Protein AF-A0A9P5BU58-F1 (afdb_monomer_lite)

Sequence (258 aa):
ESLEYYLQLPADRGYKVVHRPNDVKMTYLKKLEHVARSMGCNVVLSYKEVLGAQEMEEARQQSLRQLQDAFLKDLPEQPTEFMQLYQELGGDYHTIVTDLEQVRKMRFLRIKIDVATRSFREATRESVRDHLRDLFCRSIPARRLWMYLKGLRQMSLGDPNTTDMKDAESFDGPEDVIVKAQHIVRPECLGLLLHFTVMQDIQHRLTPGLNPSSGFTLDETGLERVKKITRLTFAPVGSIRDCGIRPIQDHAIQITNM

Foldseek 3Di:
DVLQVVQPDAQPDDLLEAEPDDGVSVVVQVVSCVVCVVVVHPHDGHGHYDYHPVRVVVVVVVVLVVVLVVQVVPDDPDDALLQVLLVLLVDHSNCVSVLVVVLVVLVVVLVVLCVVCVPPDVVVSVVVVVVSLVCCLAVPRLSSLLVNLLVVLCVLQPDPVPPDCPCVSVDDAQLSVLSVVVVQFAPRLSSLLSNLRSVLVSLCNVDPPLDVPDDADPDPVSVVSCVSNCCSVVPPSDDLLPNRRVVSNVVVVVVVVD

pLDDT: mean 82.83, std 11.89, range [46.69, 97.19]

Organism: NCBI:txid1769908

Radius of gyration: 26.75 Å; chains: 1; bounding box: 61×41×74 Å

Structure (mmCIF, N/CA/C/O backbone):
data_AF-A0A9P5BU58-F1
#
_entry.id   AF-A0A9P5BU58-F1
#
loop_
_atom_site.group_PDB
_atom_site.id
_atom_site.type_symbol
_atom_site.label_atom_id
_atom_site.label_alt_id
_atom_site.label_comp_id
_atom_site.label_asym_id
_atom_site.label_entity_id
_atom_site.label_seq_id
_atom_site.pdbx_PDB_ins_code
_atom_site.Cartn_x
_atom_site.Cartn_y
_atom_site.Cartn_z
_atom_site.occupancy
_atom_site.B_iso_or_equiv
_atom_site.auth_seq_id
_atom_site.auth_comp_id
_atom_site.auth_asym_id
_atom_site.auth_atom_id
_atom_site.pdbx_PDB_model_num
ATOM 1 N N . GLU A 1 1 ? -18.255 21.142 44.556 1.00 62.16 1 GLU A N 1
ATOM 2 C CA . GLU A 1 1 ? -18.669 21.798 43.294 1.00 62.16 1 GLU A CA 1
ATOM 3 C C . GLU A 1 1 ? -17.967 21.243 42.048 1.00 62.16 1 GLU A C 1
ATOM 5 O O . GLU A 1 1 ? -18.657 20.802 41.140 1.00 62.16 1 GLU A O 1
ATOM 10 N N . SER A 1 2 ? -16.630 21.161 41.985 1.00 80.75 2 SER A N 1
ATOM 11 C CA . SER A 1 2 ? -15.913 20.698 40.773 1.00 80.75 2 SER A CA 1
ATOM 12 C C . SER A 1 2 ? -16.201 19.246 40.342 1.00 80.75 2 SER A C 1
ATOM 14 O O . SER A 1 2 ? -16.305 18.975 39.147 1.00 80.75 2 SER A O 1
ATOM 16 N N . LEU A 1 3 ? -16.359 18.312 41.290 1.00 83.12 3 LEU A N 1
ATOM 17 C CA . LEU A 1 3 ? -16.635 16.896 40.992 1.00 83.12 3 LEU A CA 1
ATOM 18 C C . LEU A 1 3 ? -18.058 16.667 40.457 1.00 83.12 3 LEU A C 1
ATOM 20 O O . LEU A 1 3 ? -18.247 15.925 39.496 1.00 83.12 3 LEU A O 1
ATOM 24 N N . GLU A 1 4 ? -19.048 17.315 41.067 1.00 84.06 4 GLU A N 1
ATOM 25 C CA . GLU A 1 4 ? -20.448 17.260 40.637 1.00 84.06 4 GLU A CA 1
ATOM 26 C C . GLU A 1 4 ? -20.606 17.829 39.226 1.00 84.06 4 GLU A C 1
ATOM 28 O O . GLU A 1 4 ? -21.161 17.162 38.351 1.00 84.06 4 GLU A O 1
ATOM 33 N N . TYR A 1 5 ? -20.001 18.995 38.975 1.00 86.19 5 TYR A N 1
ATOM 34 C CA . TYR A 1 5 ? -19.950 19.595 37.646 1.00 86.19 5 TYR A CA 1
ATOM 35 C C . TYR A 1 5 ? -19.312 18.647 36.623 1.00 86.19 5 TYR A C 1
ATOM 37 O O . TYR A 1 5 ? -19.890 18.382 35.567 1.00 86.19 5 TYR A O 1
ATOM 45 N N . TYR A 1 6 ? -18.157 18.056 36.956 1.00 86.25 6 TYR A N 1
ATOM 46 C CA . TYR A 1 6 ? -17.495 17.094 36.079 1.00 86.25 6 TYR A CA 1
ATOM 47 C C . TYR A 1 6 ? -18.393 15.900 35.748 1.00 86.25 6 TYR A C 1
ATOM 49 O O . TYR A 1 6 ? -18.454 15.515 34.586 1.00 86.25 6 TYR A O 1
ATOM 57 N N . LEU A 1 7 ? -19.117 15.324 36.713 1.00 85.81 7 LEU A N 1
ATOM 58 C CA . LEU A 1 7 ? -19.976 14.150 36.505 1.00 85.81 7 LEU A CA 1
ATOM 59 C C . LEU A 1 7 ? -21.229 14.447 35.663 1.00 85.81 7 LEU A C 1
ATOM 61 O O . LEU A 1 7 ? -21.673 13.559 34.931 1.00 85.81 7 LEU A O 1
ATOM 65 N N . GLN A 1 8 ? -21.701 15.696 35.649 1.00 85.44 8 GLN A N 1
ATOM 66 C CA . GLN A 1 8 ? -22.835 16.152 34.832 1.00 85.44 8 GLN A CA 1
ATOM 67 C C . GLN A 1 8 ? -22.463 16.564 33.401 1.00 85.44 8 GLN A C 1
ATOM 69 O O . GLN A 1 8 ? -23.343 16.634 32.546 1.00 85.44 8 GLN A O 1
ATOM 74 N N . LEU A 1 9 ? -21.177 16.810 33.108 1.00 85.56 9 LEU A N 1
ATOM 75 C CA . LEU A 1 9 ? -20.746 17.164 31.750 1.00 85.56 9 LEU A CA 1
ATOM 76 C C . LEU A 1 9 ? -21.212 16.139 30.693 1.00 85.56 9 LEU A C 1
ATOM 78 O O . LEU A 1 9 ? -21.287 14.942 30.995 1.00 85.56 9 LEU A O 1
ATOM 82 N N . PRO A 1 10 ? -21.442 16.570 29.443 1.00 84.38 10 PRO A N 1
ATOM 83 C CA . PRO A 1 10 ? -21.739 15.671 28.337 1.00 84.38 10 PRO A CA 1
ATOM 84 C C . PRO A 1 10 ? -20.738 14.514 28.229 1.00 84.38 10 PRO A C 1
ATOM 86 O O . PRO A 1 10 ? -19.532 14.665 28.435 1.00 84.38 10 PRO A O 1
ATOM 89 N N . ALA A 1 11 ? -21.259 13.332 27.922 1.00 85.19 11 ALA A N 1
ATOM 90 C CA . ALA A 1 11 ? -20.491 12.095 27.863 1.00 85.19 11 ALA A CA 1
ATOM 91 C C . ALA A 1 11 ? -19.774 11.863 26.520 1.00 85.19 11 ALA A C 1
ATOM 93 O O . ALA A 1 11 ? -19.238 10.785 26.268 1.00 85.19 11 ALA A O 1
ATOM 94 N N . ASP A 1 12 ? -19.796 12.844 25.622 1.00 79.06 12 ASP A N 1
ATOM 95 C CA . ASP A 1 12 ? -19.363 12.692 24.237 1.00 79.06 12 ASP A CA 1
ATOM 96 C C . ASP A 1 12 ? -17.838 12.738 24.061 1.00 79.06 12 ASP A C 1
ATOM 98 O O . ASP A 1 12 ? -17.348 12.420 22.975 1.00 79.06 12 ASP A O 1
ATOM 102 N N . ARG A 1 13 ? -17.070 13.111 25.098 1.00 72.75 13 ARG A N 1
ATOM 103 C CA . ARG A 1 13 ? -15.612 13.294 25.007 1.00 72.75 13 ARG A CA 1
ATOM 104 C C . ARG A 1 13 ? -14.859 12.852 26.263 1.00 72.75 13 ARG A C 1
ATOM 106 O O . ARG A 1 13 ? -15.373 12.846 27.380 1.00 72.75 13 ARG A O 1
ATOM 113 N N . GLY A 1 14 ? -13.579 12.536 26.070 1.00 79.94 14 GLY A N 1
ATOM 114 C CA . GLY A 1 14 ? -12.612 12.343 27.151 1.00 79.94 14 GLY A CA 1
ATOM 115 C C . GLY A 1 14 ? -12.826 11.069 27.973 1.00 79.94 14 GLY A C 1
ATOM 116 O O . GLY A 1 14 ? -13.104 9.998 27.437 1.00 79.94 14 GLY A O 1
ATOM 117 N N . TYR A 1 15 ? -12.648 11.175 29.292 1.00 82.75 15 TYR A N 1
ATOM 118 C CA . TYR A 1 15 ? -12.635 10.028 30.212 1.00 82.75 15 TYR A CA 1
ATOM 119 C C . TYR A 1 15 ? -14.030 9.420 30.467 1.00 82.75 15 TYR A C 1
ATOM 121 O O . TYR A 1 15 ? -14.130 8.373 31.096 1.00 82.75 15 TYR A O 1
ATOM 129 N N . LYS A 1 16 ? -15.098 10.050 29.956 1.00 86.06 16 LYS A N 1
ATOM 130 C CA . LYS A 1 16 ? -16.488 9.560 30.010 1.00 86.06 16 LYS A CA 1
ATOM 131 C C . LYS A 1 16 ? -16.867 8.622 28.863 1.00 86.06 16 LYS A C 1
ATOM 133 O O . LYS A 1 16 ? -17.988 8.121 28.832 1.00 86.06 16 LYS A O 1
ATOM 138 N N . VAL A 1 17 ? -15.940 8.382 27.936 1.00 87.50 17 VAL A N 1
ATOM 139 C CA . VAL A 1 17 ? -16.088 7.381 26.879 1.00 87.50 17 VAL A CA 1
ATOM 140 C C . VAL A 1 17 ? -15.502 6.059 27.373 1.00 87.50 17 VAL A C 1
ATOM 142 O O . VAL A 1 17 ? -14.299 5.965 27.637 1.00 87.50 17 VAL A O 1
ATOM 145 N N . VAL A 1 18 ? -16.370 5.060 27.513 1.00 87.06 18 VAL A N 1
ATOM 146 C CA . VAL A 1 18 ? -16.088 3.765 28.143 1.00 87.06 18 VAL A CA 1
ATOM 147 C C . VAL A 1 18 ? -16.225 2.650 27.109 1.00 87.06 18 VAL A C 1
ATOM 149 O O . VAL A 1 18 ? -17.243 2.569 26.428 1.00 87.06 18 VAL A O 1
ATOM 152 N N . HIS A 1 19 ? -15.226 1.776 27.002 1.00 85.75 19 HIS A N 1
ATOM 153 C CA . HIS A 1 19 ? -15.231 0.664 26.048 1.00 85.75 19 HIS A CA 1
ATOM 154 C C . HIS A 1 19 ? -15.797 -0.618 26.681 1.00 85.75 19 HIS A C 1
ATOM 156 O O . HIS A 1 19 ? -15.416 -1.015 27.781 1.00 85.75 19 HIS A O 1
ATOM 162 N N . ARG A 1 20 ? -16.713 -1.304 26.002 1.00 82.44 20 ARG A N 1
ATOM 163 C CA . ARG A 1 20 ? -17.228 -2.600 26.477 1.00 82.44 20 ARG A CA 1
ATOM 164 C C . ARG A 1 20 ? -16.201 -3.734 26.285 1.00 82.44 20 ARG A C 1
ATOM 166 O O . ARG A 1 20 ? -15.248 -3.579 25.524 1.00 82.44 20 ARG A O 1
ATOM 173 N N . PRO A 1 21 ? -16.355 -4.883 26.967 1.00 61.97 21 PRO A N 1
ATOM 174 C CA . PRO A 1 21 ? -17.251 -5.126 28.100 1.00 61.97 21 PRO A CA 1
ATOM 175 C C . PRO A 1 21 ? -16.643 -4.720 29.458 1.00 61.97 21 PRO A C 1
ATOM 177 O O . PRO A 1 21 ? -17.384 -4.604 30.426 1.00 61.97 21 PRO A O 1
ATOM 180 N N . ASN A 1 22 ? -15.327 -4.469 29.543 1.00 73.69 22 ASN A N 1
ATOM 181 C CA . ASN A 1 22 ? -14.598 -4.283 30.808 1.00 73.69 22 ASN A CA 1
ATOM 182 C C . ASN A 1 22 ? -13.553 -3.147 30.750 1.00 73.69 22 ASN A C 1
ATOM 184 O O . ASN A 1 22 ? -12.353 -3.384 30.889 1.00 73.69 22 ASN A O 1
ATOM 188 N N . ASP A 1 23 ? -13.984 -1.900 30.557 1.00 80.00 23 ASP A N 1
ATOM 189 C CA . ASP A 1 23 ? -13.086 -0.739 30.651 1.00 80.00 23 ASP A CA 1
ATOM 190 C C . ASP A 1 23 ? -12.935 -0.277 32.111 1.00 80.00 23 ASP A C 1
ATOM 192 O O . ASP A 1 23 ? -13.900 0.068 32.799 1.00 80.00 23 ASP A O 1
ATOM 196 N N . VAL A 1 24 ? -11.685 -0.250 32.584 1.00 84.44 24 VAL A N 1
ATOM 197 C CA . VAL A 1 24 ? -11.287 0.173 33.939 1.00 84.44 24 VAL A CA 1
ATOM 198 C C . VAL A 1 24 ? -11.802 1.582 34.267 1.00 84.44 24 VAL A C 1
ATOM 200 O O . VAL A 1 24 ? -12.090 1.883 35.431 1.00 84.44 24 VAL A O 1
ATOM 203 N N . LYS A 1 25 ? -11.995 2.431 33.248 1.00 87.69 25 LYS A N 1
ATOM 204 C CA . LYS A 1 25 ? -12.587 3.765 33.397 1.00 87.69 25 LYS A CA 1
ATOM 205 C C . LYS A 1 25 ? -13.999 3.709 33.964 1.00 87.69 25 LYS A C 1
ATOM 207 O O . LYS A 1 25 ? -14.327 4.551 34.792 1.00 87.69 25 LYS A O 1
ATOM 212 N N . MET A 1 26 ? -14.811 2.711 33.599 1.00 89.00 26 MET A N 1
ATOM 213 C CA . MET A 1 26 ? -16.155 2.539 34.163 1.00 89.00 26 MET A CA 1
ATOM 214 C C . MET A 1 26 ? -16.096 2.382 35.679 1.00 89.00 26 MET A C 1
ATOM 216 O O . MET A 1 26 ? -16.825 3.043 36.417 1.00 89.00 26 MET A O 1
ATOM 220 N N . THR A 1 27 ? -15.203 1.513 36.152 1.00 89.00 27 THR A N 1
ATOM 221 C CA . THR A 1 27 ? -15.014 1.260 37.582 1.00 89.00 27 THR A CA 1
ATOM 222 C C . THR A 1 27 ? -14.598 2.535 38.305 1.00 89.00 27 THR A C 1
ATOM 224 O O . THR A 1 27 ? -15.094 2.819 39.394 1.00 89.00 27 THR A O 1
ATOM 227 N N . TYR A 1 28 ? -13.720 3.331 37.695 1.00 90.19 28 TYR A N 1
ATOM 228 C CA . TYR A 1 28 ? -13.299 4.61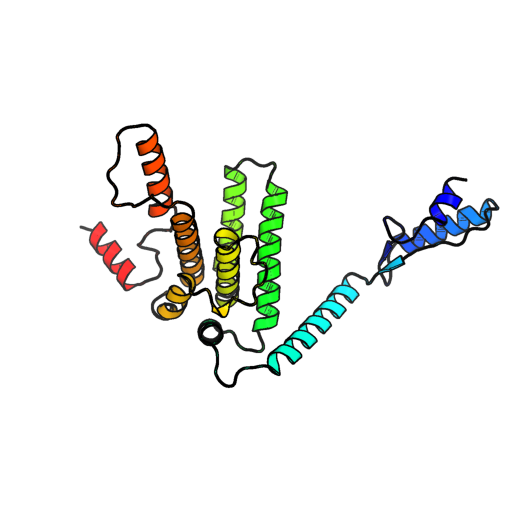3 38.251 1.00 90.19 28 TYR A CA 1
ATOM 229 C C . TYR A 1 28 ? -14.445 5.635 38.295 1.00 90.19 28 TYR A C 1
ATOM 231 O O . TYR A 1 28 ? -14.680 6.246 39.334 1.00 90.19 28 TYR A O 1
ATOM 239 N N . LEU A 1 29 ? -15.214 5.774 37.212 1.00 90.62 29 LEU A N 1
ATOM 240 C CA . LEU A 1 29 ? -16.357 6.687 37.135 1.00 90.62 29 LEU A CA 1
ATOM 241 C C . LEU A 1 29 ? -17.457 6.333 38.149 1.00 90.62 29 LEU A C 1
ATOM 243 O O . LEU A 1 29 ? -17.970 7.223 38.823 1.00 90.62 29 LEU A O 1
ATOM 247 N N . LYS A 1 30 ? -17.763 5.041 38.328 1.00 90.56 30 LYS A N 1
ATOM 248 C CA . LYS A 1 30 ? -18.706 4.567 39.358 1.00 90.56 30 LYS A CA 1
ATOM 249 C C . LYS A 1 30 ? -18.212 4.870 40.776 1.00 90.56 30 LYS A C 1
ATOM 251 O O . LYS A 1 30 ? -19.000 5.253 41.637 1.00 90.56 30 LYS A O 1
ATOM 256 N N . LYS A 1 31 ? -16.902 4.741 41.029 1.00 92.25 31 LYS A N 1
ATOM 257 C CA . LYS A 1 31 ? -16.300 5.139 42.313 1.00 92.25 31 LYS A CA 1
ATOM 258 C C . LYS A 1 31 ? -16.410 6.647 42.546 1.00 92.25 31 LYS A C 1
ATOM 260 O O . LYS A 1 31 ? -16.745 7.051 43.653 1.00 92.25 31 LYS A O 1
ATOM 265 N N . LEU A 1 32 ? -16.173 7.468 41.521 1.00 91.38 32 LEU A N 1
ATOM 266 C CA . LEU A 1 32 ? -16.326 8.924 41.620 1.00 91.38 32 LEU A CA 1
ATOM 267 C C . LEU A 1 32 ? -17.769 9.339 41.921 1.00 91.38 32 LEU A C 1
ATOM 269 O O . LEU A 1 32 ? -17.984 10.207 42.762 1.00 91.38 32 LEU A O 1
ATOM 273 N N . GLU A 1 33 ? -18.750 8.704 41.278 1.00 91.69 33 GLU A N 1
ATOM 274 C CA . GLU A 1 33 ? -20.169 8.922 41.576 1.00 91.69 33 GLU A CA 1
ATOM 275 C C . GLU A 1 33 ? -20.498 8.571 43.032 1.00 91.69 33 GLU A C 1
ATOM 277 O O . GLU A 1 33 ? -21.156 9.345 43.725 1.00 91.69 33 GLU A O 1
ATOM 282 N N . HIS A 1 34 ? -19.994 7.436 43.523 1.00 92.62 34 HIS A N 1
ATOM 283 C CA . HIS A 1 34 ? -20.188 7.032 44.913 1.00 92.62 34 HIS A CA 1
ATOM 284 C C . HIS A 1 34 ? -19.594 8.047 45.901 1.00 92.62 34 HIS A C 1
ATOM 286 O O . HIS A 1 34 ? -20.263 8.436 46.858 1.00 92.62 34 HIS A O 1
ATOM 292 N N . VAL A 1 35 ? -18.372 8.528 45.641 1.00 92.38 35 VAL A N 1
ATOM 293 C CA . VAL A 1 35 ? -17.732 9.569 46.459 1.00 92.38 35 VAL A CA 1
ATOM 294 C C . VAL A 1 35 ? -18.560 10.855 46.441 1.00 92.38 35 VAL A C 1
ATOM 296 O O . VAL A 1 35 ? -18.860 11.387 47.508 1.00 92.38 35 VAL A O 1
ATOM 299 N N . ALA A 1 36 ? -19.004 11.319 45.269 1.00 91.38 36 ALA A N 1
ATOM 300 C CA . ALA A 1 36 ? -19.836 12.518 45.160 1.00 91.38 36 ALA A CA 1
ATOM 301 C C . ALA A 1 36 ? -21.130 12.401 45.986 1.00 91.38 36 ALA A C 1
ATOM 303 O O . ALA A 1 36 ? -21.461 13.315 46.741 1.00 91.38 36 ALA A O 1
ATOM 304 N N . ARG A 1 37 ? -21.807 11.246 45.930 1.00 91.31 37 ARG A N 1
ATOM 305 C CA . ARG A 1 37 ? -23.007 10.986 46.742 1.00 91.31 37 ARG A CA 1
ATOM 306 C C . ARG A 1 37 ? -22.714 10.977 48.241 1.00 91.31 37 ARG A C 1
ATOM 308 O O . ARG A 1 37 ? -23.490 11.537 49.007 1.00 91.31 37 ARG A O 1
ATOM 315 N N . SER A 1 38 ? -21.586 10.401 48.665 1.00 92.12 38 SER A N 1
ATOM 316 C CA . SER A 1 38 ? -21.182 10.401 50.082 1.00 92.12 38 SER A CA 1
ATOM 317 C C . SER A 1 38 ? -20.897 11.805 50.633 1.00 92.12 38 SER A C 1
ATOM 319 O O . SER A 1 38 ? -21.045 12.039 51.827 1.00 92.12 38 SER A O 1
ATOM 321 N N . MET A 1 39 ? -20.554 12.755 49.756 1.00 90.81 39 MET A N 1
ATOM 322 C CA . MET A 1 39 ? -20.364 14.170 50.088 1.00 90.81 39 MET A CA 1
ATOM 323 C C . MET A 1 39 ? -21.668 14.989 50.055 1.00 90.81 39 MET A C 1
ATOM 325 O O . MET A 1 39 ? -21.621 16.206 50.205 1.00 90.81 39 MET A O 1
ATOM 329 N N . GLY A 1 40 ? -22.825 14.349 49.848 1.00 89.56 40 GLY A N 1
ATOM 330 C CA . GLY A 1 40 ? -24.131 15.011 49.788 1.00 89.56 40 GLY A CA 1
ATOM 331 C C . GLY A 1 40 ? -24.525 15.547 48.407 1.00 89.56 40 GLY A C 1
ATOM 332 O O . GLY A 1 40 ? -25.601 16.126 48.280 1.00 89.56 40 GLY A O 1
ATOM 333 N N . CYS A 1 41 ? -23.712 15.340 47.362 1.00 87.88 41 CYS A N 1
ATOM 334 C CA . CYS A 1 41 ? -24.076 15.722 45.994 1.00 87.88 41 CYS A CA 1
ATOM 335 C C . CYS A 1 41 ? -25.044 14.696 45.390 1.00 87.88 41 CYS A C 1
ATOM 337 O O . CYS A 1 41 ? -24.725 13.507 45.286 1.00 87.88 41 CYS A O 1
ATOM 339 N N . ASN A 1 42 ? -26.203 15.147 44.912 1.00 86.81 42 ASN A N 1
ATOM 340 C CA . ASN A 1 42 ? -27.157 14.284 44.218 1.00 86.81 42 ASN A CA 1
ATOM 341 C C . ASN A 1 42 ? -26.851 14.244 42.713 1.00 86.81 42 ASN A C 1
ATOM 343 O O . ASN A 1 42 ? -27.516 14.897 41.910 1.00 86.81 42 ASN A O 1
ATOM 347 N N . VAL A 1 43 ? -25.807 13.501 42.339 1.00 85.81 43 VAL A N 1
ATOM 348 C CA . VAL A 1 43 ? -25.338 13.415 40.951 1.00 85.81 43 VAL A CA 1
ATOM 349 C C . VAL A 1 43 ? -25.505 12.012 40.370 1.00 85.81 43 VAL A C 1
ATOM 351 O O . VAL A 1 43 ? -25.260 11.004 41.042 1.00 85.81 43 VAL A O 1
ATOM 354 N N . VAL A 1 44 ? -25.909 11.970 39.099 1.00 86.19 44 VAL A N 1
ATOM 355 C CA . VAL A 1 44 ? -25.999 10.755 38.284 1.00 86.19 44 VAL A CA 1
ATOM 356 C C . VAL A 1 44 ? -24.881 10.787 37.253 1.00 86.19 44 VAL A C 1
ATOM 358 O O . VAL A 1 44 ? -24.741 11.756 36.504 1.00 86.19 44 VAL A O 1
ATOM 361 N N . LEU A 1 45 ? -24.067 9.736 37.222 1.00 85.88 45 LEU A N 1
ATOM 362 C CA . LEU A 1 45 ? -22.977 9.606 36.265 1.00 85.88 45 LEU A CA 1
ATOM 363 C C . LEU A 1 45 ? -23.517 9.547 34.826 1.00 85.88 45 LEU A C 1
ATOM 365 O O . LEU A 1 45 ? -24.228 8.615 34.456 1.00 85.88 45 LEU A O 1
ATOM 369 N N . SER A 1 46 ? -23.086 10.493 33.991 1.00 87.75 46 SER A N 1
ATOM 370 C CA . SER A 1 46 ? -23.277 10.443 32.538 1.00 87.75 46 SER A CA 1
ATOM 371 C C . SER A 1 46 ? -22.012 9.923 31.849 1.00 87.75 46 SER A C 1
ATOM 373 O O . SER A 1 46 ? -20.920 10.455 32.071 1.00 87.75 46 SER A O 1
ATOM 375 N N . TYR A 1 47 ? -22.145 8.880 31.026 1.00 87.81 47 TYR A N 1
ATOM 376 C CA . TYR A 1 47 ? -21.059 8.274 30.246 1.00 87.81 47 TYR A CA 1
ATOM 377 C C . TYR A 1 47 ? -21.584 7.696 28.925 1.00 87.81 47 TYR A C 1
ATOM 379 O O . TYR A 1 47 ? -22.773 7.411 28.783 1.00 87.81 47 TYR A O 1
ATOM 387 N N . LYS A 1 48 ? -20.688 7.545 27.944 1.00 88.31 48 LYS A N 1
ATOM 388 C CA . LYS A 1 48 ? -20.992 6.993 26.625 1.00 88.31 48 LYS A CA 1
ATOM 389 C C . LYS A 1 48 ? -20.261 5.677 26.479 1.00 88.31 48 LYS A C 1
ATOM 391 O O . LYS A 1 48 ? -19.030 5.643 26.469 1.00 88.31 48 LYS A O 1
ATOM 396 N N . GLU A 1 49 ? -21.025 4.606 26.334 1.00 86.62 49 GLU A N 1
ATOM 397 C CA . GLU A 1 49 ? -20.456 3.317 25.974 1.00 86.62 49 GLU A CA 1
ATOM 398 C C . GLU A 1 49 ? -20.165 3.274 24.480 1.00 86.62 49 GLU A C 1
ATOM 400 O O . GLU A 1 49 ? -20.979 3.671 23.643 1.00 86.62 49 GLU A O 1
ATOM 405 N N . VAL A 1 50 ? -18.977 2.791 24.157 1.00 85.75 50 VAL A N 1
ATOM 406 C CA . VAL A 1 50 ? -18.541 2.477 22.803 1.00 85.75 50 VAL A CA 1
ATOM 407 C C . VAL A 1 50 ? -18.108 1.021 22.757 1.00 85.75 50 VAL A C 1
ATOM 409 O O . VAL A 1 50 ? -17.756 0.424 23.779 1.00 85.75 50 VAL A O 1
ATOM 412 N N . LEU A 1 51 ? -18.170 0.446 21.560 1.00 82.31 51 LEU A N 1
ATOM 413 C CA . LEU A 1 51 ? -17.758 -0.930 21.332 1.00 82.31 51 LEU A CA 1
ATOM 414 C C . LEU A 1 51 ? -16.318 -1.142 21.807 1.00 82.31 51 LEU A C 1
ATOM 416 O O . LEU A 1 51 ? -15.447 -0.281 21.632 1.00 82.31 51 LEU A O 1
ATOM 420 N N . GLY A 1 52 ? -16.080 -2.302 22.411 1.00 80.94 52 GLY A N 1
ATOM 421 C CA . GLY A 1 52 ? -14.730 -2.760 22.715 1.00 80.94 52 GLY A CA 1
ATOM 422 C C . GLY A 1 52 ? -13.876 -2.890 21.459 1.00 80.94 52 GLY A C 1
ATOM 423 O O . GLY A 1 52 ? -14.395 -2.976 20.350 1.00 80.94 52 GLY A O 1
ATOM 424 N N . ALA A 1 53 ? -12.553 -2.968 21.615 1.00 77.50 53 ALA A N 1
ATOM 425 C CA . ALA A 1 53 ? -11.659 -3.217 20.480 1.00 77.50 53 ALA A CA 1
ATOM 426 C C . ALA A 1 53 ? -12.033 -4.505 19.721 1.00 77.50 53 ALA A C 1
ATOM 428 O O . ALA A 1 53 ? -12.021 -4.522 18.494 1.00 77.50 53 ALA A O 1
ATOM 429 N N . GLN A 1 54 ? -12.421 -5.551 20.455 1.00 77.44 54 GLN A N 1
ATOM 430 C CA . GLN A 1 54 ? -12.855 -6.819 19.876 1.00 77.44 54 GLN A CA 1
ATOM 431 C C . GLN A 1 54 ? -14.209 -6.696 19.161 1.00 77.44 54 GLN A C 1
ATOM 433 O O . GLN A 1 54 ? -14.313 -7.071 18.000 1.00 77.44 54 GLN A O 1
ATOM 438 N N . GLU A 1 55 ? -15.216 -6.100 19.805 1.00 80.81 55 GLU A N 1
ATOM 439 C CA . GLU A 1 55 ? -16.537 -5.891 19.193 1.00 80.81 55 GLU A CA 1
ATOM 440 C C . GLU A 1 55 ? -16.463 -4.971 17.961 1.00 80.81 55 GLU A C 1
ATOM 442 O O . GLU A 1 55 ? -17.182 -5.173 16.986 1.00 80.81 55 GLU A O 1
ATOM 447 N N . MET A 1 56 ? -15.575 -3.967 17.973 1.00 81.12 56 MET A N 1
ATOM 448 C CA . MET A 1 56 ? -15.308 -3.133 16.799 1.00 81.12 56 MET A CA 1
ATOM 449 C C . MET A 1 56 ? -14.717 -3.947 15.651 1.00 81.12 56 MET A C 1
ATOM 451 O O . MET A 1 56 ? -15.115 -3.739 14.506 1.00 81.12 56 MET A O 1
ATOM 455 N N . GLU A 1 57 ? -13.782 -4.857 15.933 1.00 81.25 57 GLU A N 1
ATOM 456 C CA . GLU A 1 57 ? -13.202 -5.710 14.895 1.00 81.25 57 GLU A CA 1
ATOM 457 C C . GLU A 1 57 ? -14.244 -6.688 14.339 1.00 81.25 57 GLU A C 1
ATOM 459 O O . GLU A 1 57 ? -14.342 -6.838 13.124 1.00 81.25 57 GLU A O 1
ATOM 464 N N . GLU A 1 58 ? -15.090 -7.272 15.190 1.00 84.25 58 GLU A N 1
ATOM 465 C CA . GLU A 1 58 ? -16.194 -8.146 14.773 1.00 84.25 58 GLU A CA 1
ATOM 466 C C . GLU A 1 58 ? -17.211 -7.398 13.893 1.00 84.25 58 GLU A C 1
ATOM 468 O O . GLU A 1 58 ? -17.527 -7.845 12.787 1.00 84.25 58 GLU A O 1
ATOM 473 N N . ALA A 1 59 ? -17.662 -6.213 14.319 1.00 83.56 59 ALA A N 1
ATOM 474 C CA . ALA A 1 59 ? -18.581 -5.372 13.548 1.00 83.56 59 ALA A CA 1
ATOM 475 C C . ALA A 1 59 ? -17.980 -4.936 12.201 1.00 83.56 59 ALA A C 1
ATOM 477 O O . ALA A 1 59 ? -18.662 -4.886 11.169 1.00 83.56 59 ALA A O 1
ATOM 478 N N . ARG A 1 60 ? -16.677 -4.652 12.187 1.00 82.38 60 ARG A N 1
ATOM 479 C CA . ARG A 1 60 ? -15.928 -4.320 10.976 1.00 82.38 60 ARG A CA 1
ATOM 480 C C . ARG A 1 60 ? -15.812 -5.529 10.048 1.00 82.38 60 ARG A C 1
ATOM 482 O O . ARG A 1 60 ? -15.998 -5.384 8.842 1.00 82.38 60 ARG A O 1
ATOM 489 N N . GLN A 1 61 ? -15.555 -6.718 10.583 1.00 83.31 61 GLN A N 1
ATOM 490 C CA . GLN A 1 61 ? -15.472 -7.951 9.805 1.00 83.31 61 GLN A CA 1
ATOM 491 C C . GLN A 1 61 ? -16.835 -8.338 9.218 1.00 83.31 61 GLN A C 1
ATOM 493 O O . GLN A 1 61 ? -16.908 -8.756 8.063 1.00 83.31 61 GLN A O 1
ATOM 498 N N . GLN A 1 62 ? -17.920 -8.125 9.963 1.00 86.94 62 GLN A N 1
ATOM 499 C CA . GLN A 1 62 ? -19.284 -8.287 9.463 1.00 86.94 62 GLN A CA 1
ATOM 500 C C . GLN A 1 62 ? -19.595 -7.297 8.334 1.00 86.94 62 GLN A C 1
ATOM 502 O O . GLN A 1 62 ? -20.098 -7.705 7.290 1.00 86.94 62 GLN A O 1
ATOM 507 N N . SER A 1 63 ? -19.234 -6.022 8.503 1.00 85.19 63 SER A N 1
ATOM 508 C CA . SER A 1 63 ? -19.385 -5.000 7.457 1.00 85.19 63 SER A CA 1
ATOM 509 C C . SER A 1 63 ? -18.618 -5.361 6.179 1.00 85.19 63 SER A C 1
ATOM 511 O O . SER A 1 63 ? -19.135 -5.193 5.079 1.00 85.19 63 SER A O 1
ATOM 513 N N . LEU A 1 64 ? -17.398 -5.899 6.307 1.00 83.50 64 LEU A N 1
ATOM 514 C CA . LEU A 1 64 ? -16.606 -6.347 5.157 1.00 83.50 64 LEU A CA 1
ATOM 515 C C . LEU A 1 64 ? -17.272 -7.510 4.414 1.00 83.50 64 LEU A C 1
ATOM 517 O O . LEU A 1 64 ? -17.288 -7.497 3.187 1.00 83.50 64 LEU A O 1
ATOM 521 N N . ARG A 1 65 ? -17.857 -8.476 5.136 1.00 84.81 65 ARG A N 1
ATOM 522 C CA . ARG A 1 65 ? -18.622 -9.574 4.518 1.00 84.81 65 ARG A CA 1
ATOM 523 C C . ARG A 1 65 ? -19.849 -9.055 3.774 1.00 84.81 65 ARG A C 1
ATOM 525 O O . ARG A 1 65 ? -20.073 -9.444 2.641 1.00 84.81 65 ARG A O 1
ATOM 532 N N . GLN A 1 66 ? -20.593 -8.122 4.366 1.00 86.50 66 GLN A N 1
ATOM 533 C CA . GLN A 1 66 ? -21.750 -7.510 3.702 1.00 86.50 66 GLN A CA 1
ATOM 534 C C . GLN A 1 66 ? -21.354 -6.765 2.423 1.00 86.50 66 GLN A C 1
ATOM 536 O O . GLN A 1 66 ? -22.045 -6.866 1.412 1.00 86.50 66 GLN A O 1
ATOM 541 N N . LEU A 1 67 ? -20.235 -6.037 2.454 1.00 83.38 67 LEU A N 1
ATOM 542 C CA . LEU A 1 67 ? -19.719 -5.332 1.282 1.00 83.38 67 LEU A CA 1
ATOM 543 C C . LEU A 1 67 ? -19.252 -6.310 0.198 1.00 83.38 67 LEU A C 1
ATOM 545 O O . LEU A 1 67 ? -19.482 -6.066 -0.981 1.00 83.38 67 LEU A O 1
ATOM 549 N N . GLN A 1 68 ? -18.647 -7.428 0.596 1.00 82.38 68 GLN A N 1
ATOM 550 C CA . GLN A 1 68 ? -18.291 -8.517 -0.307 1.00 82.38 68 GLN A CA 1
ATOM 551 C C . GLN A 1 68 ? -19.524 -9.150 -0.955 1.00 82.38 68 GLN A C 1
ATOM 553 O O . GLN A 1 68 ? -19.559 -9.278 -2.173 1.00 82.38 68 GLN A O 1
ATOM 558 N N . ASP A 1 69 ? -20.554 -9.476 -0.178 1.00 85.44 69 ASP A N 1
ATOM 559 C CA . ASP A 1 69 ? -21.794 -10.053 -0.703 1.00 85.44 69 ASP A CA 1
ATOM 560 C C . ASP A 1 69 ? -22.515 -9.097 -1.661 1.00 85.44 69 ASP A C 1
ATOM 562 O O . ASP A 1 69 ? -23.110 -9.540 -2.641 1.00 85.44 69 ASP A O 1
ATOM 566 N N . ALA A 1 70 ? -22.474 -7.789 -1.392 1.00 84.06 70 ALA A N 1
ATOM 567 C CA . ALA A 1 70 ? -23.009 -6.776 -2.298 1.00 84.06 70 ALA A CA 1
ATOM 568 C C . ALA A 1 70 ? -22.189 -6.699 -3.594 1.00 84.06 70 ALA A C 1
ATOM 570 O O . ALA A 1 70 ? -22.753 -6.769 -4.679 1.00 84.06 70 ALA A O 1
ATOM 571 N N . PHE A 1 71 ? -20.860 -6.644 -3.484 1.00 81.69 71 PHE A N 1
ATOM 572 C CA . PHE A 1 71 ? -19.960 -6.599 -4.635 1.00 81.69 71 PHE A CA 1
ATOM 573 C C . PHE A 1 71 ? -20.124 -7.817 -5.556 1.00 81.69 71 PHE A C 1
ATOM 575 O O . PHE A 1 71 ? -20.140 -7.672 -6.773 1.00 81.69 71 PHE A O 1
ATOM 582 N N . LEU A 1 72 ? -20.301 -9.012 -4.984 1.00 83.69 72 LEU A N 1
ATOM 583 C CA . LEU A 1 72 ? -20.503 -10.247 -5.746 1.00 83.69 72 LEU A CA 1
ATOM 584 C C . LEU A 1 72 ? -21.841 -10.293 -6.505 1.00 83.69 72 LEU A C 1
ATOM 586 O O . LEU A 1 72 ? -21.952 -11.036 -7.477 1.00 83.69 72 LEU A O 1
ATOM 590 N N . LYS A 1 73 ? -22.857 -9.535 -6.075 1.00 84.06 73 LYS A N 1
ATOM 591 C CA . LYS A 1 73 ? -24.166 -9.482 -6.751 1.00 84.06 73 LYS A CA 1
ATOM 592 C C . LYS A 1 73 ? -24.155 -8.606 -7.997 1.00 84.06 73 LYS A C 1
ATOM 594 O O . LYS A 1 73 ? -24.900 -8.891 -8.926 1.00 84.06 73 LYS A O 1
ATOM 599 N N . ASP A 1 74 ? -23.295 -7.595 -8.012 1.00 82.62 74 ASP A N 1
ATOM 600 C CA . ASP A 1 74 ? -23.215 -6.596 -9.078 1.00 82.62 74 ASP A CA 1
ATOM 601 C C . ASP A 1 74 ? -22.043 -6.875 -10.038 1.00 82.62 74 ASP A C 1
ATOM 603 O O . ASP A 1 74 ? -21.514 -5.962 -10.675 1.00 82.62 74 ASP A O 1
ATOM 607 N N . LEU A 1 75 ? -21.597 -8.135 -10.132 1.00 79.44 75 LEU A N 1
ATOM 608 C CA . LEU A 1 75 ? -20.489 -8.491 -11.012 1.00 79.44 75 LEU A CA 1
ATOM 609 C C . LEU A 1 75 ? -20.891 -8.377 -12.488 1.00 79.44 75 LEU A C 1
ATOM 611 O O . LEU A 1 75 ? -21.942 -8.890 -12.878 1.00 79.44 75 LEU A O 1
ATOM 615 N N . PRO A 1 76 ? -20.041 -7.766 -13.330 1.00 82.06 76 PRO A N 1
ATOM 616 C CA . PRO A 1 76 ? -20.251 -7.783 -14.769 1.00 82.06 76 PRO A CA 1
ATOM 617 C C . PRO A 1 76 ? -20.141 -9.215 -15.311 1.00 82.06 76 PRO A C 1
ATOM 619 O O . PRO A 1 76 ? -19.368 -10.027 -14.799 1.00 82.06 76 PRO A O 1
ATOM 622 N N . GLU A 1 77 ? -20.880 -9.513 -16.384 1.00 80.62 77 GLU A N 1
ATOM 623 C CA . GLU A 1 77 ? -20.856 -10.833 -17.039 1.00 80.62 77 GLU A CA 1
ATOM 624 C C . GLU A 1 77 ? -19.463 -11.208 -17.560 1.00 80.62 77 GLU A C 1
ATOM 626 O O . GLU A 1 77 ? -19.104 -12.385 -17.598 1.00 80.62 77 GLU A O 1
ATOM 631 N N . GLN A 1 78 ? -18.670 -10.207 -17.953 1.00 84.44 78 GLN A N 1
ATOM 632 C CA . GLN A 1 78 ? -17.283 -10.384 -18.362 1.00 84.44 78 GLN A CA 1
ATOM 633 C C . GLN A 1 78 ? -16.333 -9.676 -17.391 1.00 84.44 78 GLN A C 1
ATOM 635 O O . GLN A 1 78 ? -16.597 -8.532 -17.009 1.00 84.44 78 GLN A O 1
ATOM 640 N N . PRO A 1 79 ? -15.206 -10.312 -17.014 1.00 85.62 79 PRO A N 1
ATOM 641 C CA . PRO A 1 79 ? -14.188 -9.664 -16.202 1.00 85.62 79 PRO A CA 1
ATOM 642 C C . PRO A 1 79 ? -13.636 -8.431 -16.912 1.00 85.62 79 PRO A C 1
ATOM 644 O O . PRO A 1 79 ? -13.177 -8.516 -18.053 1.00 85.62 79 PRO A O 1
ATOM 647 N N . THR A 1 80 ? -13.647 -7.298 -16.216 1.00 88.50 80 THR A N 1
ATOM 648 C CA . THR A 1 80 ? -13.007 -6.061 -16.676 1.00 88.50 80 THR A CA 1
ATOM 649 C C . THR A 1 80 ? -11.498 -6.268 -16.789 1.00 88.50 80 THR A C 1
ATOM 651 O O . THR A 1 80 ? -10.949 -7.175 -16.161 1.00 88.50 80 THR A O 1
ATOM 654 N N . GLU A 1 81 ? -10.797 -5.436 -17.562 1.00 89.31 81 GLU A N 1
ATOM 655 C CA . GLU A 1 81 ? -9.336 -5.552 -17.704 1.00 89.31 81 GLU A CA 1
ATOM 656 C C . GLU A 1 81 ? -8.628 -5.492 -16.342 1.00 89.31 81 GLU A C 1
ATOM 658 O O . GLU A 1 81 ? -7.739 -6.295 -16.059 1.00 89.31 81 GLU A O 1
ATOM 663 N N . PHE A 1 82 ? -9.102 -4.620 -15.446 1.00 90.00 82 PHE A N 1
ATOM 664 C CA . PHE A 1 82 ? -8.644 -4.577 -14.061 1.00 90.00 82 PHE A CA 1
ATOM 665 C C . PHE A 1 82 ? -8.752 -5.949 -13.378 1.00 90.00 82 PHE A C 1
ATOM 667 O O . PHE A 1 82 ? -7.799 -6.403 -12.741 1.00 90.00 82 PHE A O 1
ATOM 674 N N . MET A 1 83 ? -9.898 -6.625 -13.518 1.00 91.44 83 MET A N 1
ATOM 675 C CA . MET A 1 83 ? -10.097 -7.940 -12.914 1.00 91.44 83 MET A CA 1
ATOM 676 C C . MET A 1 83 ? -9.268 -9.032 -13.568 1.00 91.44 83 MET A C 1
ATOM 678 O O . MET A 1 83 ? -8.798 -9.910 -12.851 1.00 91.44 83 MET A O 1
ATOM 682 N N . GLN A 1 84 ? -9.048 -8.968 -14.879 1.00 93.69 84 GLN A N 1
ATOM 683 C CA . GLN A 1 84 ? -8.173 -9.907 -15.579 1.00 93.69 84 GLN A CA 1
ATOM 684 C C . GLN A 1 84 ? -6.747 -9.808 -15.025 1.00 93.69 84 GLN A C 1
ATOM 686 O O . GLN A 1 84 ? -6.207 -10.799 -14.541 1.00 93.69 84 GLN A O 1
ATOM 691 N N . LEU A 1 85 ? -6.184 -8.598 -14.960 1.00 94.69 85 LEU A N 1
ATOM 692 C CA . LEU A 1 85 ? -4.845 -8.362 -14.406 1.00 94.69 85 LEU A CA 1
ATOM 693 C C . LEU A 1 85 ? -4.745 -8.758 -12.928 1.00 94.69 85 LEU A C 1
ATOM 695 O O . LEU A 1 85 ? -3.760 -9.358 -12.492 1.00 94.69 85 LEU A O 1
ATOM 699 N N . TYR A 1 86 ? -5.779 -8.463 -12.140 1.00 94.81 86 TYR A N 1
ATOM 700 C CA . TYR A 1 86 ? -5.836 -8.876 -10.742 1.00 94.81 86 TYR A CA 1
ATOM 701 C C . TYR A 1 86 ? -5.866 -10.407 -10.584 1.00 94.81 86 TYR A C 1
ATOM 703 O O . TYR A 1 86 ? -5.200 -10.947 -9.693 1.00 94.81 86 TYR A O 1
ATOM 711 N N . GLN A 1 87 ? -6.599 -11.108 -11.455 1.00 95.06 87 GLN A N 1
ATOM 712 C CA . GLN A 1 87 ? -6.654 -12.569 -11.490 1.00 95.06 87 GLN A CA 1
ATOM 713 C C . GLN A 1 87 ? -5.320 -13.189 -11.901 1.00 95.06 87 GLN A C 1
ATOM 715 O O . GLN A 1 87 ? -4.895 -14.164 -11.282 1.00 95.06 87 GLN A O 1
ATOM 720 N N . GLU A 1 88 ? -4.607 -12.594 -12.861 1.00 95.50 88 GLU A N 1
ATOM 721 C CA . GLU A 1 88 ? -3.268 -13.058 -13.237 1.00 95.50 88 GLU A CA 1
ATOM 722 C C . GLU A 1 88 ? -2.279 -13.005 -12.058 1.00 95.50 88 GLU A C 1
ATOM 724 O O . GLU A 1 88 ? -1.388 -13.843 -11.952 1.00 95.50 88 GLU A O 1
ATOM 729 N N . LEU A 1 89 ? -2.460 -12.066 -11.122 1.00 95.81 89 LEU A N 1
ATOM 730 C CA . LEU A 1 89 ? -1.670 -11.963 -9.887 1.00 95.81 89 LEU A CA 1
ATOM 731 C C . LEU A 1 89 ? -2.172 -12.887 -8.754 1.00 95.81 89 LEU A C 1
ATOM 733 O O . LEU A 1 89 ? -1.771 -12.738 -7.590 1.00 95.81 89 LEU A O 1
ATOM 737 N N . GLY A 1 90 ? -3.065 -13.828 -9.070 1.00 94.75 90 GLY A N 1
ATOM 738 C CA . GLY A 1 90 ? -3.618 -14.818 -8.146 1.00 94.75 90 GLY A CA 1
ATOM 739 C C . GLY A 1 90 ? -4.684 -14.262 -7.202 1.00 94.75 90 GLY A C 1
ATOM 740 O O . GLY A 1 90 ? -4.756 -14.691 -6.048 1.00 94.75 90 GLY A O 1
ATOM 741 N N . GLY A 1 91 ? -5.427 -13.241 -7.630 1.00 95.00 91 GLY A N 1
ATOM 742 C CA . GLY A 1 91 ? -6.629 -12.758 -6.951 1.00 95.00 91 GLY A CA 1
ATOM 743 C C . GLY A 1 91 ? -7.919 -13.295 -7.578 1.00 95.00 91 GLY A C 1
ATOM 744 O O . GLY A 1 91 ? -7.912 -13.838 -8.676 1.00 95.00 91 GLY A O 1
ATOM 745 N N . ASP A 1 92 ? -9.045 -13.123 -6.896 1.00 92.69 92 ASP A N 1
ATOM 746 C CA . ASP A 1 92 ? -10.378 -13.403 -7.427 1.00 92.69 92 ASP A CA 1
ATOM 747 C C . ASP A 1 92 ? -11.441 -12.457 -6.829 1.00 92.69 92 ASP A C 1
ATOM 749 O O . ASP A 1 92 ? -11.165 -11.596 -5.984 1.00 92.69 92 ASP A O 1
ATOM 753 N N . TYR A 1 93 ? -12.692 -12.610 -7.264 1.00 89.19 93 TYR A N 1
ATOM 754 C CA . TYR A 1 93 ? -13.810 -11.805 -6.769 1.00 89.19 93 TYR A CA 1
ATOM 755 C C . TYR A 1 93 ? -14.078 -11.971 -5.263 1.00 89.19 93 TYR A C 1
ATOM 757 O O . TYR A 1 93 ? -14.654 -11.081 -4.637 1.00 89.19 93 TYR A O 1
ATOM 765 N N . HIS A 1 94 ? -13.638 -13.070 -4.647 1.00 88.88 94 HIS A N 1
ATOM 766 C CA . HIS A 1 94 ? -13.751 -13.281 -3.209 1.00 88.88 94 HIS A CA 1
ATOM 767 C C . HIS A 1 94 ? -12.606 -12.617 -2.431 1.00 88.88 94 HIS A C 1
ATOM 769 O O . HIS A 1 94 ? -12.796 -12.216 -1.282 1.00 88.88 94 HIS A O 1
ATOM 775 N N . THR A 1 95 ? -11.424 -12.450 -3.023 1.00 91.19 95 THR A N 1
ATOM 776 C CA . THR A 1 95 ? -10.284 -11.830 -2.333 1.00 91.19 95 THR A CA 1
ATOM 777 C C . THR A 1 95 ? -10.253 -10.310 -2.454 1.00 91.19 95 THR A C 1
ATOM 779 O O . THR A 1 95 ? -9.721 -9.653 -1.552 1.00 91.19 95 THR A O 1
ATOM 782 N N . ILE A 1 96 ? -10.841 -9.729 -3.507 1.00 89.81 96 ILE A N 1
ATOM 783 C CA . ILE A 1 96 ? -10.693 -8.300 -3.834 1.00 89.81 96 ILE A CA 1
ATOM 784 C C . ILE A 1 96 ? -11.065 -7.360 -2.685 1.00 89.81 96 ILE A C 1
ATOM 786 O O . ILE A 1 96 ? -10.295 -6.460 -2.361 1.00 89.81 96 ILE A O 1
ATOM 790 N N . VAL A 1 97 ? -12.188 -7.590 -2.000 1.00 89.00 97 VAL A N 1
ATOM 791 C CA . VAL A 1 97 ? -12.636 -6.714 -0.904 1.00 89.00 97 VAL A CA 1
ATOM 792 C C . VAL A 1 97 ? -11.648 -6.731 0.261 1.00 89.00 97 VAL A C 1
ATOM 794 O O . VAL A 1 97 ? -11.284 -5.684 0.803 1.00 89.00 97 VAL A O 1
ATOM 797 N N . THR A 1 98 ? -11.155 -7.916 0.623 1.00 90.62 98 THR A N 1
ATOM 798 C CA . THR A 1 98 ? -10.159 -8.053 1.693 1.00 90.62 98 THR A CA 1
ATOM 799 C C . THR A 1 98 ? -8.816 -7.437 1.309 1.00 90.62 98 THR A C 1
ATOM 801 O O . THR A 1 98 ? -8.143 -6.833 2.147 1.00 90.62 98 THR A O 1
ATOM 804 N N . ASP A 1 99 ? -8.442 -7.536 0.035 1.00 94.19 99 ASP A N 1
ATOM 805 C CA . ASP A 1 99 ? -7.197 -6.985 -0.472 1.00 94.19 99 ASP A CA 1
ATOM 806 C C . ASP A 1 99 ? -7.254 -5.457 -0.586 1.00 94.19 99 ASP A C 1
ATOM 808 O O . ASP A 1 99 ? -6.290 -4.800 -0.198 1.00 94.19 99 ASP A O 1
ATOM 812 N N . LEU A 1 100 ? -8.380 -4.879 -1.016 1.00 90.12 100 LEU A N 1
ATOM 813 C CA . LEU A 1 100 ? -8.619 -3.431 -1.005 1.00 90.12 100 LEU A CA 1
ATOM 814 C C . LEU A 1 100 ? -8.512 -2.858 0.410 1.00 90.12 100 LEU A C 1
ATOM 816 O O . LEU A 1 100 ? -7.879 -1.820 0.629 1.00 90.12 100 LEU A O 1
ATOM 820 N N . GLU A 1 101 ? -9.069 -3.559 1.396 1.00 88.81 101 GLU A N 1
ATOM 821 C CA . GLU A 1 101 ? -8.947 -3.149 2.789 1.00 88.81 101 GLU A CA 1
ATOM 822 C C . GLU A 1 101 ? -7.496 -3.237 3.288 1.00 88.81 101 GLU A C 1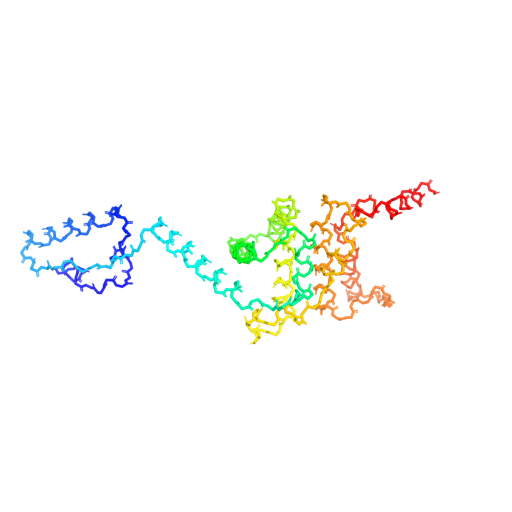
ATOM 824 O O . GLU A 1 101 ? -7.014 -2.341 3.988 1.00 88.81 101 GLU A O 1
ATOM 829 N N . GLN A 1 102 ? -6.750 -4.270 2.890 1.00 94.12 102 GLN A N 1
ATOM 830 C CA . GLN A 1 102 ? -5.327 -4.360 3.212 1.00 94.12 102 GLN A CA 1
ATOM 831 C C . GLN A 1 102 ? -4.517 -3.241 2.541 1.00 94.12 102 GLN A C 1
ATOM 833 O O . GLN A 1 102 ? -3.658 -2.636 3.184 1.00 94.12 102 GLN A O 1
ATOM 838 N N . VAL A 1 103 ? -4.817 -2.903 1.286 1.00 94.06 103 VAL A N 1
ATOM 839 C CA . VAL A 1 103 ? -4.205 -1.780 0.559 1.00 94.06 103 VAL A CA 1
ATOM 840 C C . VAL A 1 103 ? -4.472 -0.454 1.270 1.00 94.06 103 VAL A C 1
ATOM 842 O O . VAL A 1 103 ? -3.560 0.366 1.426 1.00 94.06 103 VAL A O 1
ATOM 845 N N . ARG A 1 104 ? -5.693 -0.251 1.780 1.00 90.12 104 ARG A N 1
ATOM 846 C CA . ARG A 1 104 ? -6.040 0.914 2.604 1.00 90.12 104 ARG A CA 1
ATOM 847 C C . ARG A 1 104 ? -5.177 0.985 3.866 1.00 90.12 104 ARG A C 1
ATOM 849 O O . ARG A 1 104 ? -4.650 2.055 4.179 1.00 90.12 104 ARG A O 1
ATOM 856 N N . LYS A 1 105 ? -4.979 -0.140 4.563 1.00 92.56 105 LYS A N 1
ATOM 857 C CA . LYS A 1 105 ? -4.095 -0.219 5.741 1.00 92.56 105 LYS A CA 1
ATOM 858 C C . LYS A 1 105 ? -2.636 0.070 5.391 1.00 92.56 105 LYS A C 1
ATOM 860 O O . LYS A 1 105 ? -1.992 0.827 6.112 1.00 92.56 105 LYS A O 1
ATOM 865 N N . MET A 1 106 ? -2.126 -0.466 4.281 1.00 95.19 106 MET A N 1
ATOM 866 C CA . MET A 1 106 ? -0.764 -0.191 3.798 1.00 95.19 106 MET A CA 1
ATOM 867 C C . MET A 1 106 ? -0.558 1.305 3.537 1.00 95.19 106 MET A C 1
ATOM 869 O O . MET A 1 106 ? 0.420 1.894 4.000 1.00 95.19 106 MET A O 1
ATOM 873 N N . ARG A 1 107 ? -1.520 1.947 2.863 1.00 91.75 107 ARG A N 1
ATOM 874 C CA . ARG A 1 107 ? -1.519 3.396 2.616 1.00 91.75 107 ARG A CA 1
ATOM 875 C C . ARG A 1 107 ? -1.517 4.193 3.917 1.00 91.75 107 ARG A C 1
ATOM 877 O O . ARG A 1 107 ? -0.718 5.113 4.076 1.00 91.75 107 ARG A O 1
ATOM 884 N N . PHE A 1 108 ? -2.385 3.825 4.856 1.00 90.44 108 PHE A N 1
ATOM 885 C CA . PHE A 1 108 ? -2.455 4.477 6.159 1.00 90.44 108 PHE A CA 1
ATOM 886 C C . PHE A 1 108 ? -1.152 4.326 6.950 1.00 90.44 108 PHE A C 1
ATOM 888 O O . PHE A 1 108 ? -0.670 5.307 7.512 1.00 90.44 108 PHE A O 1
ATOM 895 N N . LEU A 1 109 ? -0.554 3.131 6.955 1.00 92.56 109 LEU A N 1
ATOM 896 C CA . LEU A 1 109 ? 0.722 2.863 7.615 1.00 92.56 109 LEU A CA 1
ATOM 897 C C . LEU A 1 109 ? 1.834 3.752 7.054 1.00 92.56 109 LEU A C 1
ATOM 899 O O . LEU A 1 109 ? 2.528 4.404 7.831 1.00 92.56 109 LEU A O 1
ATOM 903 N N . ARG A 1 110 ? 1.955 3.844 5.724 1.00 92.44 110 ARG A N 1
ATOM 904 C CA . ARG A 1 110 ? 2.916 4.740 5.063 1.00 92.44 110 ARG A CA 1
ATOM 905 C C . ARG A 1 110 ? 2.741 6.188 5.531 1.00 92.44 110 ARG A C 1
ATOM 907 O O . ARG A 1 110 ? 3.700 6.801 5.986 1.00 92.44 110 ARG A O 1
ATOM 914 N N . ILE A 1 111 ? 1.510 6.709 5.485 1.00 86.50 111 ILE A N 1
ATOM 915 C CA . ILE A 1 111 ? 1.200 8.081 5.923 1.00 86.50 111 ILE A CA 1
ATOM 916 C C . ILE A 1 111 ? 1.561 8.275 7.400 1.00 86.50 111 ILE A C 1
ATOM 918 O O . ILE A 1 111 ? 2.167 9.279 7.767 1.00 86.50 111 ILE A O 1
ATOM 922 N N . LYS A 1 112 ? 1.208 7.319 8.26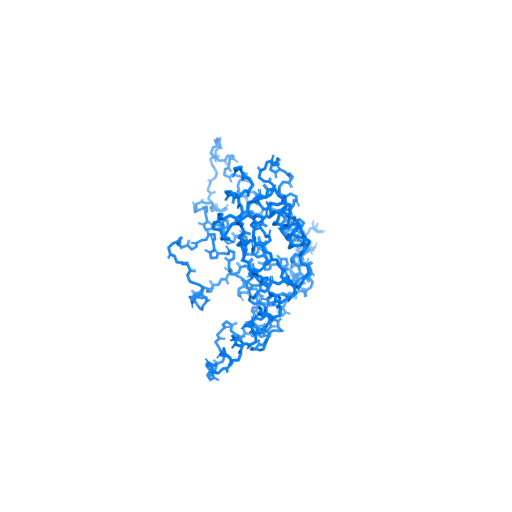7 1.00 90.44 112 LYS A N 1
ATOM 923 C CA . LYS A 1 112 ? 1.521 7.395 9.698 1.00 90.44 112 LYS A CA 1
ATOM 924 C C . LYS A 1 112 ? 3.019 7.387 9.962 1.00 90.44 112 LYS A C 1
ATOM 926 O O . LYS A 1 112 ? 3.461 8.164 10.802 1.00 90.44 112 LYS A O 1
ATOM 931 N N . ILE A 1 113 ? 3.783 6.571 9.241 1.00 88.19 113 ILE A N 1
ATOM 932 C CA . ILE A 1 113 ? 5.246 6.558 9.314 1.00 88.19 113 ILE A CA 1
ATOM 933 C C . ILE A 1 113 ? 5.815 7.912 8.873 1.00 88.19 113 ILE A C 1
ATOM 935 O O . ILE A 1 113 ? 6.630 8.487 9.593 1.00 88.19 113 ILE A O 1
ATOM 939 N N . ASP A 1 114 ? 5.352 8.475 7.755 1.00 85.50 114 ASP A N 1
ATOM 940 C CA . ASP A 1 114 ? 5.815 9.788 7.281 1.00 85.50 114 ASP A CA 1
ATOM 941 C C . ASP A 1 114 ? 5.511 10.912 8.289 1.00 85.50 114 ASP A C 1
ATOM 943 O O . ASP A 1 114 ? 6.345 11.795 8.505 1.00 85.50 114 ASP A O 1
ATOM 947 N N . VAL A 1 115 ? 4.343 10.871 8.941 1.00 88.56 115 VAL A N 1
ATOM 948 C CA . VAL A 1 115 ? 3.965 11.827 9.995 1.00 88.56 115 VAL A CA 1
ATOM 949 C C . VAL A 1 115 ? 4.814 11.630 11.253 1.00 88.56 115 VAL A C 1
ATOM 951 O O . VAL A 1 115 ? 5.326 12.607 11.799 1.00 88.56 115 VAL A O 1
ATOM 954 N N . ALA A 1 116 ? 4.988 10.387 11.708 1.00 91.00 116 ALA A N 1
ATOM 955 C CA . ALA A 1 116 ? 5.739 10.062 12.921 1.00 91.00 116 ALA A CA 1
ATOM 956 C C . ALA A 1 116 ? 7.238 10.377 12.793 1.00 91.00 116 ALA A C 1
ATOM 958 O O . ALA A 1 116 ? 7.880 10.732 13.775 1.00 91.00 116 ALA A O 1
ATOM 959 N N . THR A 1 117 ? 7.788 10.288 11.583 1.00 89.06 117 THR A N 1
ATOM 960 C CA . THR A 1 117 ? 9.208 10.550 11.300 1.00 89.06 117 THR A CA 1
ATOM 961 C C . THR A 1 117 ? 9.488 11.993 10.869 1.00 89.06 117 THR A C 1
ATOM 963 O O . THR A 1 117 ? 10.620 12.316 10.515 1.00 89.06 117 THR A O 1
ATOM 966 N N . ARG A 1 118 ? 8.493 12.894 10.904 1.00 88.50 118 ARG A N 1
ATOM 967 C CA . ARG A 1 118 ? 8.620 14.279 10.408 1.00 88.50 118 ARG A CA 1
ATOM 968 C C . ARG A 1 118 ? 9.715 15.093 11.106 1.00 88.50 118 ARG A C 1
ATOM 970 O O . ARG A 1 118 ? 10.273 15.993 10.489 1.00 88.50 118 ARG A O 1
ATOM 977 N N . SER A 1 119 ? 10.010 14.803 12.371 1.00 91.19 119 SER A N 1
ATOM 978 C CA . SER A 1 119 ? 11.057 15.482 13.146 1.00 91.19 119 SER A CA 1
ATOM 979 C C . SER A 1 119 ? 12.463 14.912 12.921 1.00 91.19 119 SER A C 1
ATOM 981 O O . SER A 1 119 ? 13.433 15.472 13.430 1.00 91.19 119 SER A O 1
ATOM 983 N N . PHE A 1 120 ? 12.598 13.806 12.183 1.00 88.62 120 PHE A N 1
ATOM 984 C CA . PHE A 1 120 ? 13.890 13.180 11.910 1.00 88.62 120 PHE A CA 1
ATOM 985 C C . PHE A 1 120 ? 14.592 13.799 10.698 1.00 88.62 120 PHE A C 1
ATOM 987 O O . PHE A 1 120 ? 13.978 14.428 9.838 1.00 88.62 120 PHE A O 1
ATOM 994 N N . ARG A 1 121 ? 15.912 13.585 10.618 1.00 89.88 121 ARG A N 1
ATOM 995 C CA . ARG A 1 121 ? 16.724 13.972 9.454 1.00 89.88 121 ARG A CA 1
ATOM 996 C C . ARG A 1 121 ? 16.293 13.179 8.220 1.00 89.88 121 ARG A C 1
ATOM 998 O O . ARG A 1 121 ? 15.961 12.000 8.336 1.00 89.88 121 ARG A O 1
ATOM 1005 N N . GLU A 1 122 ? 16.385 13.787 7.037 1.00 86.19 122 GLU A N 1
ATOM 1006 C CA . GLU A 1 122 ? 15.902 13.163 5.794 1.00 86.19 122 GLU A CA 1
ATOM 1007 C C . GLU A 1 122 ? 16.569 11.815 5.499 1.00 86.19 122 GLU A C 1
ATOM 1009 O O . GLU A 1 122 ? 15.882 10.880 5.118 1.00 86.19 122 GLU A O 1
ATOM 1014 N N . ALA A 1 123 ? 17.868 11.663 5.777 1.00 80.75 123 ALA A N 1
ATOM 1015 C CA . ALA A 1 123 ? 18.562 10.383 5.602 1.00 80.75 123 ALA A CA 1
ATOM 1016 C C . ALA A 1 123 ? 17.936 9.241 6.430 1.00 80.75 123 ALA A C 1
ATOM 1018 O O . ALA A 1 123 ? 17.818 8.113 5.960 1.00 80.75 123 ALA A O 1
ATOM 1019 N N . THR A 1 124 ? 17.492 9.532 7.657 1.00 85.06 124 THR A N 1
ATOM 1020 C CA . THR A 1 124 ? 16.799 8.555 8.509 1.00 85.06 124 THR A CA 1
ATOM 1021 C C . THR A 1 124 ? 15.396 8.272 7.988 1.00 85.06 124 THR A C 1
ATOM 1023 O O . THR A 1 124 ? 14.967 7.122 7.980 1.00 85.06 124 THR A O 1
ATOM 1026 N N . ARG A 1 125 ? 14.682 9.308 7.534 1.00 85.44 125 ARG A N 1
ATOM 1027 C CA . ARG A 1 125 ? 13.344 9.158 6.945 1.00 85.44 125 ARG A CA 1
ATOM 1028 C C . ARG A 1 125 ? 13.392 8.277 5.703 1.00 85.44 125 ARG A C 1
ATOM 1030 O O . ARG A 1 125 ? 12.578 7.368 5.584 1.00 85.44 125 ARG A O 1
ATOM 1037 N N . GLU A 1 126 ? 14.376 8.498 4.839 1.00 83.12 126 GLU A N 1
ATOM 1038 C CA . GLU A 1 126 ? 14.574 7.707 3.629 1.00 83.12 126 GLU A CA 1
ATOM 1039 C C . GLU A 1 126 ? 14.893 6.251 3.959 1.00 83.12 126 GLU A C 1
ATOM 1041 O O . GLU A 1 126 ? 14.226 5.357 3.456 1.00 83.12 126 GLU A O 1
ATOM 1046 N N . SER A 1 127 ? 15.785 6.007 4.924 1.00 85.56 127 SER A N 1
ATOM 1047 C CA . SER A 1 127 ? 16.050 4.646 5.396 1.00 85.56 127 SER A CA 1
ATOM 1048 C C . SER A 1 127 ? 14.783 3.951 5.917 1.00 85.56 127 SER A C 1
ATOM 1050 O O . SER A 1 127 ? 14.555 2.780 5.631 1.00 85.56 127 SER A O 1
ATOM 1052 N N . VAL A 1 128 ? 13.907 4.645 6.649 1.00 88.56 128 VAL A N 1
ATOM 1053 C CA . VAL A 1 128 ? 12.632 4.061 7.106 1.00 88.56 128 VAL A CA 1
ATOM 1054 C C . VAL A 1 128 ? 11.696 3.753 5.929 1.00 88.56 128 VAL A C 1
ATOM 1056 O O . VAL A 1 128 ? 11.050 2.702 5.924 1.00 88.56 128 VAL A O 1
ATOM 1059 N N . ARG A 1 129 ? 11.629 4.631 4.920 1.00 87.75 129 ARG A N 1
ATOM 1060 C CA . ARG A 1 129 ? 10.852 4.385 3.694 1.00 87.75 129 ARG A CA 1
ATOM 1061 C C . ARG A 1 129 ? 11.402 3.200 2.903 1.00 87.75 129 ARG A C 1
ATOM 1063 O O . ARG A 1 129 ? 10.602 2.398 2.430 1.00 87.75 129 ARG A O 1
ATOM 1070 N N . ASP A 1 130 ? 12.722 3.049 2.828 1.00 87.25 130 ASP A N 1
ATOM 1071 C CA . ASP A 1 130 ? 13.391 1.913 2.189 1.00 87.25 130 ASP A CA 1
ATOM 1072 C C . ASP A 1 130 ? 13.016 0.590 2.864 1.00 87.25 130 ASP A C 1
ATOM 1074 O O . ASP A 1 130 ? 12.604 -0.353 2.191 1.00 87.25 130 ASP A O 1
ATOM 1078 N N . HIS A 1 131 ? 13.060 0.528 4.199 1.00 91.31 131 HIS A N 1
ATOM 1079 C CA . HIS A 1 131 ? 12.640 -0.668 4.935 1.00 91.31 131 HIS A CA 1
ATOM 1080 C C . HIS A 1 131 ? 11.154 -0.986 4.722 1.00 91.31 131 HIS A C 1
ATOM 1082 O O . HIS A 1 131 ? 10.780 -2.151 4.573 1.00 91.31 131 HIS A O 1
ATOM 1088 N N . LEU A 1 132 ? 10.292 0.038 4.689 1.00 91.44 132 LEU A N 1
ATOM 1089 C CA . LEU A 1 132 ? 8.866 -0.149 4.421 1.00 91.44 132 LEU A CA 1
ATOM 1090 C C . LEU A 1 132 ? 8.621 -0.650 2.991 1.00 91.44 132 LEU A C 1
ATOM 1092 O O . LEU A 1 132 ? 7.808 -1.555 2.793 1.00 91.44 132 LEU A O 1
ATOM 1096 N N . ARG A 1 133 ? 9.333 -0.093 2.003 1.00 92.06 133 ARG A N 1
ATOM 1097 C CA . ARG A 1 133 ? 9.317 -0.571 0.616 1.00 92.06 133 ARG A CA 1
ATOM 1098 C C . ARG A 1 133 ? 9.722 -2.035 0.564 1.00 92.06 133 ARG A C 1
ATOM 1100 O O . ARG A 1 133 ? 9.001 -2.821 -0.042 1.00 92.06 133 ARG A O 1
ATOM 1107 N N . ASP A 1 134 ? 10.840 -2.403 1.182 1.00 90.75 134 ASP A N 1
ATOM 1108 C CA . ASP A 1 134 ? 11.363 -3.769 1.131 1.00 90.75 134 ASP A CA 1
ATOM 1109 C C . ASP A 1 134 ? 10.381 -4.764 1.758 1.00 90.75 134 ASP A C 1
ATOM 1111 O O . ASP A 1 134 ? 10.126 -5.824 1.182 1.00 90.75 134 ASP A O 1
ATOM 1115 N N . LEU A 1 135 ? 9.757 -4.392 2.881 1.00 94.75 135 LEU A N 1
ATOM 1116 C CA . LEU A 1 135 ? 8.680 -5.165 3.498 1.00 94.75 135 LEU A CA 1
ATOM 1117 C C . LEU A 1 135 ? 7.506 -5.360 2.529 1.00 94.75 135 LEU A C 1
ATOM 1119 O O . LEU A 1 135 ? 7.017 -6.476 2.356 1.00 94.75 135 LEU A O 1
ATOM 1123 N N . PHE A 1 136 ? 7.053 -4.288 1.876 1.00 95.38 136 PHE A N 1
ATOM 1124 C CA . PHE A 1 136 ? 5.945 -4.364 0.925 1.00 95.38 136 PHE A CA 1
ATOM 1125 C C . PHE A 1 136 ? 6.299 -5.191 -0.314 1.00 95.38 136 PHE A C 1
ATOM 1127 O O . PHE A 1 136 ? 5.485 -5.995 -0.750 1.00 95.38 136 PHE A O 1
ATOM 1134 N N . CYS A 1 137 ? 7.505 -5.044 -0.859 1.00 93.44 137 CYS A N 1
ATOM 1135 C CA . CYS A 1 137 ? 7.910 -5.736 -2.081 1.00 93.44 137 CYS A CA 1
ATOM 1136 C C . CYS A 1 137 ? 8.164 -7.232 -1.869 1.00 93.44 137 CYS A C 1
ATOM 1138 O O . CYS A 1 137 ? 7.985 -8.004 -2.806 1.00 93.44 137 CYS A O 1
ATOM 1140 N N . ARG A 1 138 ? 8.589 -7.646 -0.665 1.00 91.69 138 ARG A N 1
ATOM 1141 C CA . ARG A 1 138 ? 8.971 -9.041 -0.379 1.00 91.69 138 ARG A CA 1
ATOM 1142 C C . ARG A 1 138 ? 7.898 -9.847 0.340 1.00 91.69 138 ARG A C 1
ATOM 1144 O O . ARG A 1 138 ? 7.801 -11.049 0.122 1.00 91.69 138 ARG A O 1
ATOM 1151 N N . SER A 1 139 ? 7.135 -9.223 1.237 1.00 92.94 139 SER A N 1
ATOM 1152 C CA . SER A 1 139 ? 6.234 -9.950 2.145 1.00 92.94 139 SER A CA 1
ATOM 1153 C C . SER A 1 139 ? 4.762 -9.863 1.754 1.00 92.94 139 SER A C 1
ATOM 1155 O O . SER A 1 139 ? 3.945 -10.608 2.295 1.00 92.94 139 SER A O 1
ATOM 1157 N N . ILE A 1 140 ? 4.396 -8.956 0.847 1.00 94.56 140 ILE A N 1
ATOM 1158 C CA . ILE A 1 140 ? 3.004 -8.745 0.447 1.00 94.56 140 ILE A CA 1
ATOM 1159 C C . ILE A 1 140 ? 2.745 -9.414 -0.911 1.00 94.56 140 ILE A C 1
ATOM 1161 O O . ILE A 1 140 ? 3.555 -9.262 -1.823 1.00 94.56 140 ILE A O 1
ATOM 1165 N N . PRO A 1 141 ? 1.603 -10.110 -1.086 1.00 96.06 141 PRO A N 1
ATOM 1166 C CA . PRO A 1 141 ? 1.189 -10.626 -2.388 1.00 96.06 141 PRO A CA 1
ATOM 1167 C C . PRO A 1 141 ? 1.201 -9.551 -3.482 1.00 96.06 141 PRO A C 1
ATOM 1169 O O . PRO A 1 141 ? 0.680 -8.450 -3.273 1.00 96.06 141 PRO A O 1
ATOM 1172 N N . ALA A 1 142 ? 1.721 -9.894 -4.665 1.00 95.88 142 ALA A N 1
ATOM 1173 C CA . ALA A 1 142 ? 1.887 -8.962 -5.783 1.00 95.88 142 ALA A CA 1
ATOM 1174 C C . ALA A 1 142 ? 0.582 -8.235 -6.154 1.00 95.88 142 ALA A C 1
ATOM 1176 O O . ALA A 1 142 ? 0.602 -7.025 -6.353 1.00 95.88 142 ALA A O 1
ATOM 1177 N N . ARG A 1 143 ? -0.569 -8.923 -6.112 1.00 96.25 143 ARG A N 1
ATOM 1178 C CA . ARG A 1 143 ? -1.899 -8.324 -6.343 1.00 96.25 143 ARG A CA 1
ATOM 1179 C C . ARG A 1 143 ? -2.231 -7.145 -5.420 1.00 96.25 143 ARG A C 1
ATOM 1181 O O . ARG A 1 143 ? -2.787 -6.143 -5.860 1.00 96.25 143 ARG A O 1
ATOM 1188 N N . ARG A 1 144 ? -1.851 -7.224 -4.138 1.00 96.94 144 ARG A N 1
ATOM 1189 C CA . ARG A 1 144 ? -2.059 -6.140 -3.160 1.00 96.94 144 ARG A CA 1
ATOM 1190 C C . ARG A 1 144 ? -1.070 -5.010 -3.394 1.00 96.94 144 ARG A C 1
ATOM 1192 O O . ARG A 1 144 ? -1.445 -3.845 -3.317 1.00 96.94 144 ARG A O 1
ATOM 1199 N N . LEU A 1 145 ? 0.186 -5.349 -3.680 1.00 97.19 145 LEU A N 1
ATOM 1200 C CA . LEU A 1 145 ? 1.209 -4.357 -3.987 1.00 97.19 145 LEU A CA 1
ATOM 1201 C C . LEU A 1 145 ? 0.847 -3.557 -5.245 1.00 97.19 145 LEU A C 1
ATOM 1203 O O . LEU A 1 145 ? 0.912 -2.334 -5.211 1.00 97.19 145 LEU A O 1
ATOM 1207 N N . TRP A 1 146 ? 0.397 -4.224 -6.306 1.00 96.69 146 TRP A N 1
ATOM 1208 C CA . TRP A 1 146 ? -0.067 -3.607 -7.549 1.00 96.69 146 TRP A CA 1
ATOM 1209 C C . TRP A 1 146 ? -1.193 -2.590 -7.298 1.00 96.69 146 TRP A C 1
ATOM 1211 O O . TRP A 1 146 ? -1.041 -1.415 -7.631 1.00 96.69 146 TRP A O 1
ATOM 1221 N N . MET A 1 147 ? -2.258 -2.974 -6.583 1.00 94.88 147 MET A N 1
ATOM 1222 C CA . MET A 1 147 ? -3.335 -2.042 -6.204 1.00 94.88 147 MET A CA 1
ATOM 1223 C C . MET A 1 147 ? -2.858 -0.893 -5.302 1.00 94.88 147 MET A C 1
ATOM 1225 O O . MET A 1 147 ? -3.302 0.251 -5.439 1.00 94.88 147 MET A O 1
ATOM 1229 N N . TYR A 1 148 ? -1.945 -1.170 -4.367 1.00 95.75 148 TYR A N 1
ATOM 1230 C CA . TYR A 1 148 ? -1.336 -0.131 -3.537 1.00 95.75 148 TYR A CA 1
ATOM 1231 C C . TYR A 1 148 ? -0.574 0.892 -4.383 1.00 95.75 148 TYR A C 1
ATOM 1233 O O . TYR A 1 148 ? -0.727 2.095 -4.160 1.00 95.75 148 TYR A O 1
ATOM 1241 N N . LEU A 1 149 ? 0.201 0.428 -5.363 1.00 94.88 149 LEU A N 1
ATOM 1242 C CA . LEU A 1 149 ? 0.980 1.277 -6.256 1.00 94.88 149 LEU A CA 1
ATOM 1243 C C . LEU A 1 149 ? 0.092 2.091 -7.201 1.00 94.88 149 LEU A C 1
ATOM 1245 O O . LEU A 1 149 ? 0.348 3.284 -7.349 1.00 94.88 149 LEU A O 1
ATOM 1249 N N . LYS A 1 150 ? -0.998 1.515 -7.731 1.00 92.50 150 LYS A N 1
ATOM 1250 C CA . LYS A 1 150 ? -2.041 2.270 -8.454 1.00 92.50 150 LYS A CA 1
ATOM 1251 C C . LYS A 1 150 ? -2.543 3.452 -7.630 1.00 92.50 150 LYS A C 1
ATOM 1253 O O . LYS A 1 150 ? -2.522 4.599 -8.069 1.00 92.50 150 LYS A O 1
ATOM 1258 N N . GLY A 1 151 ? -2.925 3.181 -6.382 1.00 88.62 151 GLY A N 1
ATOM 1259 C CA . GLY A 1 151 ? -3.383 4.215 -5.460 1.00 88.62 151 GLY A CA 1
ATOM 1260 C C . GLY A 1 151 ? -2.308 5.244 -5.102 1.00 88.62 151 GLY A C 1
ATOM 1261 O O . GLY A 1 151 ? -2.620 6.419 -4.927 1.00 88.62 151 GLY A O 1
ATOM 1262 N N . LEU A 1 152 ? -1.045 4.825 -4.988 1.00 89.12 152 LEU A N 1
ATOM 1263 C CA . LEU A 1 152 ? 0.080 5.730 -4.757 1.00 89.12 152 LEU A CA 1
ATOM 1264 C C . LEU A 1 152 ? 0.291 6.669 -5.948 1.00 89.12 152 LEU A C 1
ATOM 1266 O O . LEU A 1 152 ? 0.399 7.875 -5.744 1.00 89.12 152 LEU A O 1
ATOM 1270 N N . ARG A 1 153 ? 0.278 6.129 -7.171 1.00 89.62 153 ARG A N 1
ATOM 1271 C CA . ARG A 1 153 ? 0.370 6.894 -8.418 1.00 89.62 153 ARG A CA 1
ATOM 1272 C C . ARG A 1 153 ? -0.761 7.911 -8.525 1.00 89.62 153 ARG A C 1
ATOM 1274 O O . ARG A 1 153 ? -0.486 9.084 -8.763 1.00 89.62 153 ARG A O 1
ATOM 1281 N N . GLN A 1 154 ? -1.994 7.501 -8.225 1.00 86.00 154 GLN A N 1
ATOM 1282 C CA . GLN A 1 154 ? -3.149 8.401 -8.201 1.00 86.00 154 GLN A CA 1
ATOM 1283 C C . GLN A 1 154 ? -2.984 9.534 -7.183 1.00 86.00 154 GLN A C 1
ATOM 1285 O O . GLN A 1 154 ? -3.245 10.685 -7.502 1.00 86.00 154 GLN A O 1
ATOM 1290 N N . MET A 1 155 ? -2.506 9.248 -5.968 1.00 83.50 155 MET A N 1
ATOM 1291 C CA . MET A 1 155 ? -2.260 10.299 -4.970 1.00 83.50 155 MET A CA 1
ATOM 1292 C C . MET A 1 155 ? -1.137 11.262 -5.368 1.00 83.50 155 MET A C 1
ATOM 1294 O O . MET A 1 155 ? -1.117 12.397 -4.899 1.00 83.50 155 MET A O 1
ATOM 1298 N N . SER A 1 156 ? -0.162 10.801 -6.153 1.00 85.19 156 SER A N 1
ATOM 1299 C CA . SER A 1 156 ? 0.976 11.617 -6.574 1.00 85.19 156 SER A CA 1
ATOM 1300 C C . SER A 1 156 ? 0.698 12.452 -7.820 1.00 85.19 156 SER A C 1
ATOM 1302 O O . SER A 1 156 ? 1.283 13.522 -7.948 1.00 85.19 156 SER A O 1
ATOM 1304 N N . LEU A 1 157 ? -0.145 11.964 -8.733 1.00 84.62 157 LEU A N 1
ATOM 1305 C CA . LEU A 1 157 ? -0.349 12.556 -10.060 1.00 84.62 157 LEU A CA 1
ATOM 1306 C C . LEU A 1 157 ? -1.785 13.012 -10.333 1.00 84.62 157 LEU A C 1
ATOM 1308 O O . LEU A 1 157 ? -2.003 13.779 -11.268 1.00 84.62 157 LEU A O 1
ATOM 1312 N N . GLY A 1 158 ? -2.758 12.502 -9.579 1.00 78.25 158 GLY A N 1
ATOM 1313 C CA . GLY A 1 158 ? -4.168 12.826 -9.752 1.00 78.25 158 GLY A CA 1
ATOM 1314 C C . GLY A 1 158 ? -4.498 14.238 -9.277 1.00 78.25 158 GLY A C 1
ATOM 1315 O O . GLY A 1 158 ? -3.806 14.811 -8.432 1.00 78.25 158 GLY A O 1
ATOM 1316 N N . ASP A 1 159 ? -5.584 14.794 -9.813 1.00 72.00 159 ASP A N 1
ATOM 1317 C CA . ASP A 1 159 ? -6.123 16.064 -9.332 1.00 72.00 159 ASP A CA 1
ATOM 1318 C C . ASP A 1 159 ? -6.614 15.878 -7.880 1.00 72.00 159 ASP A C 1
ATOM 1320 O O . ASP A 1 159 ? -7.397 14.956 -7.625 1.00 72.00 159 ASP A O 1
ATOM 1324 N N . PRO A 1 160 ? -6.191 16.728 -6.922 1.00 65.25 160 PRO A N 1
ATOM 1325 C CA . PRO A 1 160 ? -6.653 16.681 -5.533 1.00 65.25 160 PRO A CA 1
ATOM 1326 C C . PRO A 1 160 ? -8.181 16.758 -5.363 1.00 65.25 160 PRO A C 1
ATOM 1328 O O . PRO A 1 160 ? -8.682 16.377 -4.305 1.00 65.25 160 PRO A O 1
ATOM 1331 N N . ASN A 1 161 ? -8.922 17.210 -6.380 1.00 58.69 161 ASN A N 1
ATOM 1332 C CA . ASN A 1 161 ? -10.386 17.232 -6.396 1.00 58.69 161 ASN A CA 1
ATOM 1333 C C . ASN A 1 161 ? -11.024 15.888 -6.800 1.00 58.69 161 ASN A C 1
ATOM 1335 O O . ASN A 1 161 ? -12.227 15.709 -6.621 1.00 58.69 161 ASN A O 1
ATOM 1339 N N . THR A 1 162 ? -10.239 14.935 -7.312 1.00 59.72 162 THR A N 1
ATOM 1340 C CA . THR A 1 162 ? -10.712 13.601 -7.722 1.00 59.72 162 THR A CA 1
ATOM 1341 C C . THR A 1 162 ? -10.469 12.619 -6.578 1.00 59.72 162 THR A C 1
ATOM 1343 O O . THR A 1 162 ? -9.468 11.905 -6.525 1.00 59.72 162 THR A O 1
ATOM 1346 N N . THR A 1 163 ? -11.355 12.635 -5.585 1.00 51.47 163 THR A N 1
ATOM 1347 C CA . THR A 1 163 ? -11.237 11.815 -4.366 1.00 51.47 163 THR A CA 1
ATOM 1348 C C . THR A 1 163 ? -11.762 10.388 -4.516 1.00 51.47 163 THR A C 1
ATOM 1350 O O . THR A 1 163 ? -11.488 9.554 -3.647 1.00 51.47 163 THR A O 1
ATOM 1353 N N . ASP A 1 164 ? -12.478 10.078 -5.597 1.00 52.47 164 ASP A N 1
ATOM 1354 C CA . ASP A 1 164 ? -13.117 8.777 -5.767 1.00 52.47 164 ASP A CA 1
ATOM 1355 C C . ASP A 1 164 ? -12.218 7.775 -6.499 1.00 52.47 164 ASP A C 1
ATOM 1357 O O . ASP A 1 164 ? -11.838 7.945 -7.652 1.00 52.47 164 ASP A O 1
ATOM 1361 N N . MET A 1 165 ? -11.946 6.646 -5.836 1.00 48.16 165 MET A N 1
ATOM 1362 C CA . MET A 1 165 ? -11.346 5.459 -6.466 1.00 48.16 165 MET A CA 1
ATOM 1363 C C . MET A 1 165 ? -12.324 4.720 -7.399 1.00 48.16 165 MET A C 1
ATOM 1365 O O . MET A 1 165 ? -11.994 3.640 -7.880 1.00 48.16 165 MET A O 1
ATOM 1369 N N . LYS A 1 166 ? -13.521 5.271 -7.648 1.00 47.97 166 LYS A N 1
ATOM 1370 C CA . LYS A 1 166 ? -14.490 4.707 -8.600 1.00 47.97 166 LYS A CA 1
ATOM 1371 C C . LYS A 1 166 ? -13.982 4.752 -10.042 1.00 47.97 166 LYS A C 1
ATOM 1373 O O . LYS A 1 166 ? -14.363 3.893 -10.822 1.00 47.97 166 LYS A O 1
ATOM 1378 N N . ASP A 1 167 ? -13.038 5.642 -10.340 1.00 49.38 167 ASP A N 1
ATOM 1379 C CA . ASP A 1 167 ? -12.401 5.741 -11.657 1.00 49.38 167 ASP A CA 1
ATOM 1380 C C . ASP A 1 167 ? -11.142 4.862 -11.786 1.00 49.38 167 ASP A C 1
ATOM 1382 O O . ASP A 1 167 ? -10.313 5.085 -12.664 1.00 49.38 167 ASP A O 1
ATOM 1386 N N . ALA A 1 168 ? -10.955 3.856 -10.920 1.00 46.69 168 ALA A N 1
ATOM 1387 C CA . ALA A 1 168 ? -9.797 2.955 -10.980 1.00 46.69 168 ALA A CA 1
ATOM 1388 C C . ALA A 1 168 ? -9.690 2.174 -12.307 1.00 46.69 168 ALA A C 1
ATOM 1390 O O . ALA A 1 168 ? -8.590 1.757 -12.667 1.00 46.69 168 ALA A O 1
ATOM 1391 N N . GLU A 1 169 ? -10.796 2.020 -13.042 1.00 48.53 169 GLU A N 1
ATOM 1392 C CA . GLU A 1 169 ? -10.817 1.434 -14.390 1.00 48.53 169 GLU A CA 1
ATOM 1393 C C . GLU A 1 169 ? -10.224 2.358 -15.465 1.00 48.53 169 GLU A C 1
ATOM 1395 O O . GLU A 1 169 ? -9.853 1.883 -16.530 1.00 48.53 169 GLU A O 1
ATOM 1400 N N . SER A 1 170 ? -10.078 3.662 -15.197 1.00 54.47 170 SER A N 1
ATOM 1401 C CA . SER A 1 170 ? -9.592 4.642 -16.180 1.00 54.47 170 SER A CA 1
ATOM 1402 C C . SER A 1 170 ? -8.091 4.946 -16.074 1.00 54.47 170 SER A C 1
ATOM 1404 O O . SER A 1 170 ? -7.589 5.814 -16.794 1.00 54.47 170 SER A O 1
ATOM 1406 N N . PHE A 1 171 ? -7.353 4.277 -15.185 1.00 65.75 171 PHE A N 1
ATOM 1407 C CA . PHE A 1 171 ? -5.934 4.559 -14.969 1.00 65.75 171 PHE A CA 1
ATOM 1408 C C . PHE A 1 171 ? -5.070 3.348 -15.290 1.00 65.75 171 PHE A C 1
ATOM 1410 O O . PHE A 1 171 ? -4.424 2.766 -14.409 1.00 65.75 171 PHE A O 1
ATOM 1417 N N . ASP A 1 172 ? -4.988 3.053 -16.584 1.00 82.75 172 ASP A N 1
ATOM 1418 C CA . ASP A 1 172 ? -3.860 2.320 -17.140 1.00 82.75 172 ASP A CA 1
ATOM 1419 C C . ASP A 1 172 ? -2.558 2.965 -16.668 1.00 82.75 172 ASP A C 1
ATOM 1421 O O . ASP A 1 172 ? -2.405 4.196 -16.578 1.00 82.75 172 ASP A O 1
ATOM 1425 N N . GLY A 1 173 ? -1.623 2.118 -16.278 1.00 89.75 173 GLY A N 1
ATOM 1426 C CA . GLY A 1 173 ? -0.355 2.547 -15.735 1.00 89.75 173 GLY A CA 1
ATOM 1427 C C . GLY A 1 173 ? 0.778 1.619 -16.105 1.00 89.75 173 GLY A C 1
ATOM 1428 O O . GLY A 1 173 ? 0.576 0.502 -16.584 1.00 89.75 173 GLY A O 1
ATOM 1429 N N . PRO A 1 174 ? 2.010 2.074 -15.865 1.00 92.75 174 PRO A N 1
ATOM 1430 C CA . PRO A 1 174 ? 3.180 1.263 -16.143 1.00 92.75 174 PRO A CA 1
ATOM 1431 C C . PRO A 1 174 ? 3.207 -0.001 -15.262 1.00 92.75 174 PRO A C 1
ATOM 1433 O O . PRO A 1 174 ? 3.756 -1.017 -15.675 1.00 92.75 174 PRO A O 1
ATOM 1436 N N . GLU A 1 175 ? 2.543 0.007 -14.100 1.00 94.25 175 GLU A N 1
ATOM 1437 C CA . GLU A 1 175 ? 2.311 -1.191 -13.295 1.00 94.25 175 GLU A CA 1
ATOM 1438 C C . GLU A 1 175 ? 1.549 -2.295 -14.045 1.00 94.25 175 GLU A C 1
ATOM 1440 O O . GLU A 1 175 ? 1.864 -3.465 -13.857 1.00 94.25 175 GLU A O 1
ATOM 1445 N N . ASP A 1 176 ? 0.609 -1.954 -14.929 1.00 95.12 176 ASP A N 1
ATOM 1446 C CA . ASP A 1 176 ? -0.192 -2.934 -15.678 1.00 95.12 176 ASP A CA 1
ATOM 1447 C C . ASP A 1 176 ? 0.633 -3.609 -16.766 1.00 95.12 176 ASP A C 1
ATOM 1449 O O . ASP A 1 176 ? 0.497 -4.805 -17.015 1.00 95.12 176 ASP A O 1
ATOM 1453 N N . VAL A 1 177 ? 1.553 -2.857 -17.374 1.00 94.62 177 VAL A N 1
ATOM 1454 C CA . VAL A 1 177 ? 2.515 -3.389 -18.347 1.00 94.62 177 VAL A CA 1
ATOM 1455 C C . VAL A 1 177 ? 3.393 -4.458 -17.697 1.00 94.62 177 VAL A C 1
ATOM 1457 O O . VAL A 1 177 ? 3.632 -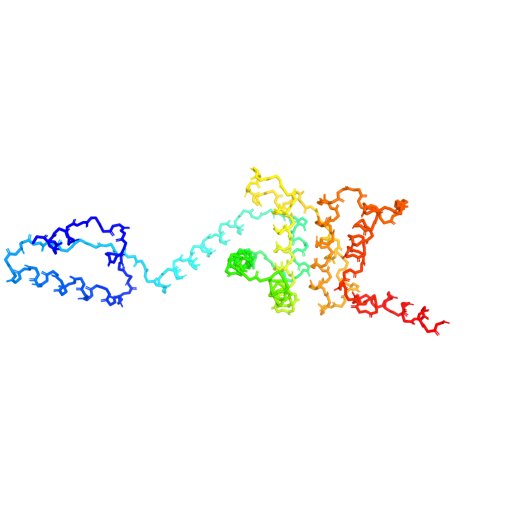5.504 -18.297 1.00 94.62 177 VAL A O 1
ATOM 1460 N N . ILE A 1 178 ? 3.834 -4.231 -16.455 1.00 94.56 178 ILE A N 1
ATOM 1461 C CA . ILE A 1 178 ? 4.626 -5.217 -15.710 1.00 94.56 178 ILE A CA 1
ATOM 1462 C C . ILE A 1 178 ? 3.805 -6.467 -15.388 1.00 94.56 178 ILE A C 1
ATOM 1464 O O . ILE A 1 178 ? 4.335 -7.569 -15.502 1.00 94.56 178 ILE A O 1
ATOM 1468 N N . VAL A 1 179 ? 2.523 -6.323 -15.037 1.00 96.06 179 VAL A N 1
ATOM 1469 C CA . VAL A 1 179 ? 1.630 -7.474 -14.805 1.00 96.06 179 VAL A CA 1
ATOM 1470 C C . VAL A 1 179 ? 1.458 -8.293 -16.084 1.00 96.06 179 VAL A C 1
ATOM 1472 O O . VAL A 1 179 ? 1.708 -9.494 -16.065 1.00 96.06 179 VAL A O 1
ATOM 1475 N N . LYS A 1 180 ? 1.179 -7.648 -17.222 1.00 95.75 180 LYS A N 1
ATOM 1476 C CA . LYS A 1 180 ? 1.080 -8.320 -18.532 1.00 95.75 180 LYS A CA 1
ATOM 1477 C C . LYS A 1 180 ? 2.381 -9.049 -18.908 1.00 95.75 180 LYS A C 1
ATOM 1479 O O . LYS A 1 180 ? 2.368 -10.127 -19.503 1.00 95.75 180 LYS A O 1
ATOM 1484 N N . ALA A 1 181 ? 3.527 -8.484 -18.528 1.00 93.81 181 ALA A N 1
ATOM 1485 C CA . ALA A 1 181 ? 4.850 -9.064 -18.751 1.00 93.81 181 ALA A CA 1
ATOM 1486 C C . ALA A 1 181 ? 5.324 -10.005 -17.625 1.00 93.81 181 ALA A C 1
ATOM 1488 O O . ALA A 1 181 ? 6.456 -10.483 -17.674 1.00 93.81 181 ALA A O 1
ATOM 1489 N N . GLN A 1 182 ? 4.508 -10.313 -16.613 1.00 94.12 182 GLN A N 1
ATOM 1490 C CA . GLN A 1 182 ? 4.985 -11.032 -15.425 1.00 94.12 182 GLN A CA 1
ATOM 1491 C C . GLN A 1 182 ? 5.556 -12.423 -15.737 1.00 94.12 182 GLN A C 1
ATOM 1493 O O . GLN A 1 182 ? 6.437 -12.899 -15.031 1.00 94.12 182 GLN A O 1
ATOM 1498 N N . HIS A 1 183 ? 5.105 -13.057 -16.823 1.00 92.81 183 HIS A N 1
ATOM 1499 C CA . HIS A 1 183 ? 5.543 -14.385 -17.254 1.00 92.81 183 HIS A CA 1
ATOM 1500 C C . HIS A 1 183 ? 7.032 -14.458 -17.649 1.00 92.81 183 HIS A C 1
ATOM 1502 O O . HIS A 1 183 ? 7.609 -15.544 -17.638 1.00 92.81 183 HIS A O 1
ATOM 1508 N N . ILE A 1 184 ? 7.670 -13.325 -17.975 1.00 92.38 184 ILE A N 1
ATOM 1509 C CA . ILE A 1 184 ? 9.121 -13.240 -18.232 1.00 92.38 184 ILE A CA 1
ATOM 1510 C C . ILE A 1 184 ? 9.922 -12.711 -17.033 1.00 92.38 184 ILE A C 1
ATOM 1512 O O . ILE A 1 184 ? 11.154 -12.658 -17.089 1.00 92.38 184 ILE A O 1
ATOM 1516 N N . VAL A 1 185 ? 9.242 -12.314 -15.955 1.00 90.31 185 VAL A N 1
ATOM 1517 C CA . VAL A 1 185 ? 9.845 -11.749 -14.745 1.00 90.31 185 VAL A CA 1
ATOM 1518 C C . VAL A 1 185 ? 9.929 -12.838 -13.681 1.00 90.31 185 VAL A C 1
ATOM 1520 O O . VAL A 1 185 ? 8.971 -13.562 -13.424 1.00 90.31 185 VAL A O 1
ATOM 1523 N N . ARG A 1 186 ? 11.079 -12.959 -13.015 1.00 89.56 186 ARG A N 1
ATOM 1524 C CA . ARG A 1 186 ? 11.204 -13.867 -11.868 1.00 89.56 186 ARG A CA 1
ATOM 1525 C C . ARG A 1 186 ? 10.224 -13.461 -10.752 1.00 89.56 186 ARG A C 1
ATOM 1527 O O . ARG A 1 186 ? 10.222 -12.282 -10.381 1.00 89.56 186 ARG A O 1
ATOM 1534 N N . PRO A 1 187 ? 9.449 -14.393 -10.166 1.00 89.25 187 PRO A N 1
ATOM 1535 C CA . PRO A 1 187 ? 8.444 -14.068 -9.150 1.00 89.25 187 PRO A CA 1
ATOM 1536 C C . PRO A 1 187 ? 8.990 -13.260 -7.964 1.00 89.25 187 PRO A C 1
ATOM 1538 O O . PRO A 1 187 ? 8.357 -12.308 -7.513 1.00 89.25 187 PRO A O 1
ATOM 1541 N N . GLU A 1 188 ? 10.200 -13.576 -7.499 1.00 88.62 188 GLU A N 1
ATOM 1542 C CA . GLU A 1 188 ? 10.876 -12.884 -6.397 1.00 88.62 188 GLU A CA 1
ATOM 1543 C C . GLU A 1 188 ? 11.292 -11.438 -6.724 1.00 88.62 188 GLU A C 1
ATOM 1545 O O . GLU A 1 188 ? 11.545 -10.642 -5.819 1.00 88.62 188 GLU A O 1
ATOM 1550 N N . CYS A 1 189 ? 11.346 -11.079 -8.009 1.00 90.06 189 CYS A N 1
ATOM 1551 C CA . CYS A 1 189 ? 11.688 -9.740 -8.485 1.00 90.06 189 CYS A CA 1
ATOM 1552 C C . CYS A 1 189 ? 10.450 -8.906 -8.848 1.00 90.06 189 CYS A C 1
ATOM 1554 O O . CYS A 1 189 ? 10.558 -7.682 -8.937 1.00 90.06 189 CYS A O 1
ATOM 1556 N N . LEU A 1 190 ? 9.282 -9.535 -9.030 1.00 93.44 190 LEU A N 1
ATOM 1557 C CA . LEU A 1 190 ? 8.072 -8.877 -9.531 1.00 93.44 190 LEU A CA 1
ATOM 1558 C C . LEU A 1 190 ? 7.657 -7.678 -8.669 1.00 93.44 190 LEU A C 1
ATOM 1560 O O . LEU A 1 190 ? 7.365 -6.607 -9.197 1.00 93.44 190 LEU A O 1
ATOM 1564 N N . GLY A 1 191 ? 7.676 -7.829 -7.341 1.00 93.44 191 GLY A N 1
ATOM 1565 C CA . GLY A 1 191 ? 7.273 -6.754 -6.435 1.00 93.44 191 GLY A CA 1
ATOM 1566 C C . GLY A 1 191 ? 8.190 -5.530 -6.497 1.00 93.44 191 GLY A C 1
ATOM 1567 O O . GLY A 1 191 ? 7.715 -4.394 -6.517 1.00 93.44 191 GLY A O 1
ATOM 1568 N N . LEU A 1 192 ? 9.503 -5.755 -6.594 1.00 91.31 192 LEU A N 1
ATOM 1569 C CA . LEU A 1 192 ? 10.475 -4.675 -6.763 1.00 91.31 192 LEU A CA 1
ATOM 1570 C C . LEU A 1 192 ? 10.309 -3.987 -8.118 1.00 91.31 192 LEU A C 1
ATOM 1572 O O . LEU A 1 192 ? 10.298 -2.760 -8.169 1.00 91.31 192 LEU A O 1
ATOM 1576 N N . LEU A 1 193 ? 10.137 -4.763 -9.192 1.00 91.56 193 LEU A N 1
ATOM 1577 C CA . LEU A 1 193 ? 9.966 -4.222 -10.538 1.00 91.56 193 LEU A CA 1
ATOM 1578 C C . LEU A 1 193 ? 8.714 -3.342 -10.624 1.00 91.56 193 LEU A C 1
ATOM 1580 O O . LEU A 1 193 ? 8.813 -2.193 -11.042 1.00 91.56 193 LEU A O 1
ATOM 1584 N N . LEU A 1 194 ? 7.574 -3.828 -10.116 1.00 94.62 194 LEU A N 1
ATOM 1585 C CA . LEU A 1 194 ? 6.344 -3.040 -9.997 1.00 94.62 194 LEU A CA 1
ATOM 1586 C C . LEU A 1 194 ? 6.592 -1.709 -9.276 1.00 94.62 194 LEU A C 1
ATOM 1588 O O . LEU A 1 194 ? 6.204 -0.649 -9.767 1.00 94.62 194 LEU A O 1
ATOM 1592 N N . HIS A 1 195 ? 7.251 -1.753 -8.114 1.00 93.12 195 HIS A N 1
ATOM 1593 C CA . HIS A 1 195 ? 7.514 -0.555 -7.325 1.00 93.12 195 HIS A CA 1
ATOM 1594 C C . HIS A 1 195 ? 8.389 0.451 -8.077 1.00 93.12 195 HIS A C 1
ATOM 1596 O O . HIS A 1 195 ? 8.023 1.622 -8.177 1.00 93.12 195 HIS A O 1
ATOM 1602 N N . PHE A 1 196 ? 9.525 0.010 -8.617 1.00 89.44 196 PHE A N 1
ATOM 1603 C CA . PHE A 1 196 ? 10.455 0.896 -9.311 1.00 89.44 196 PHE A CA 1
ATOM 1604 C C . PHE A 1 196 ? 9.832 1.526 -10.548 1.00 89.44 196 PHE A C 1
ATOM 1606 O O . PHE A 1 196 ? 9.943 2.737 -10.725 1.00 89.44 196 PHE A O 1
ATOM 1613 N N . THR A 1 197 ? 9.124 0.735 -11.348 1.00 90.88 197 THR A N 1
ATOM 1614 C CA . THR A 1 197 ? 8.433 1.209 -12.544 1.00 90.88 197 THR A CA 1
ATOM 1615 C C . THR A 1 197 ? 7.435 2.326 -12.216 1.00 90.88 197 THR A C 1
ATOM 1617 O O . THR A 1 197 ? 7.424 3.364 -12.878 1.00 90.88 197 THR A O 1
ATOM 1620 N N . VAL A 1 198 ? 6.653 2.174 -11.144 1.00 92.31 198 VAL A N 1
ATOM 1621 C CA . VAL A 1 198 ? 5.696 3.205 -10.711 1.00 92.31 198 VAL A CA 1
ATOM 1622 C C . VAL A 1 198 ? 6.394 4.441 -10.155 1.00 92.31 198 VAL A C 1
ATOM 1624 O O . VAL A 1 198 ? 6.015 5.563 -10.485 1.00 92.31 198 VAL A O 1
ATOM 1627 N N . MET A 1 199 ? 7.427 4.267 -9.329 1.00 88.88 199 MET A N 1
ATOM 1628 C CA . MET A 1 199 ? 8.167 5.400 -8.768 1.00 88.88 199 MET A CA 1
ATOM 1629 C C . MET A 1 199 ? 8.873 6.216 -9.855 1.00 88.88 199 MET A C 1
ATOM 1631 O O . MET A 1 199 ? 8.878 7.445 -9.776 1.00 88.88 199 MET A O 1
ATOM 1635 N N . GLN A 1 200 ? 9.422 5.558 -10.878 1.00 85.56 200 GLN A N 1
ATOM 1636 C CA . GLN A 1 200 ? 10.020 6.225 -12.033 1.00 85.56 200 GLN A CA 1
ATOM 1637 C C . GLN A 1 200 ? 8.981 7.018 -12.828 1.00 85.56 200 GLN A C 1
ATOM 1639 O O . GLN A 1 200 ? 9.220 8.188 -13.118 1.00 85.56 200 GLN A O 1
ATOM 1644 N N . ASP A 1 201 ? 7.816 6.436 -13.131 1.00 88.25 201 ASP A N 1
ATOM 1645 C CA . ASP A 1 201 ? 6.740 7.149 -13.834 1.00 88.25 201 ASP A CA 1
ATOM 1646 C C . ASP A 1 201 ? 6.263 8.383 -13.056 1.00 88.25 201 ASP A C 1
ATOM 1648 O O . ASP A 1 201 ? 6.173 9.474 -13.625 1.00 88.25 201 ASP A O 1
ATOM 1652 N N . ILE A 1 202 ? 6.063 8.252 -11.739 1.00 86.31 202 ILE A N 1
ATOM 1653 C CA . ILE A 1 202 ? 5.712 9.384 -10.871 1.00 86.31 202 ILE A CA 1
ATOM 1654 C C . ILE A 1 202 ? 6.780 10.480 -10.954 1.00 86.31 202 ILE A C 1
ATOM 1656 O O . ILE A 1 202 ? 6.454 11.647 -11.169 1.00 86.31 202 ILE A O 1
ATOM 1660 N N . GLN A 1 203 ? 8.059 10.129 -10.799 1.00 82.50 203 GLN A N 1
ATOM 1661 C CA . GLN A 1 203 ? 9.156 11.101 -10.837 1.00 82.50 203 GLN A CA 1
ATOM 1662 C C . GLN A 1 203 ? 9.269 11.800 -12.196 1.00 82.50 203 GLN A C 1
ATOM 1664 O O . GLN A 1 203 ? 9.454 13.021 -12.242 1.00 82.50 203 GLN A O 1
ATOM 1669 N N . HIS A 1 204 ? 9.125 11.048 -13.290 1.00 81.25 204 HIS A N 1
ATOM 1670 C CA . HIS A 1 204 ? 9.138 11.584 -14.648 1.00 81.25 204 HIS A CA 1
ATOM 1671 C C . HIS A 1 204 ? 8.002 12.583 -14.875 1.00 81.25 204 HIS A C 1
ATOM 1673 O O . HIS A 1 204 ? 8.240 13.669 -15.403 1.00 81.25 204 HIS A O 1
ATOM 1679 N N . ARG A 1 205 ? 6.780 12.253 -14.444 1.00 83.19 205 ARG A N 1
ATOM 1680 C CA . ARG A 1 205 ? 5.604 13.113 -14.641 1.00 83.19 205 ARG A CA 1
ATOM 1681 C C . ARG A 1 205 ? 5.593 14.338 -13.729 1.00 83.19 205 ARG A C 1
ATOM 1683 O O . ARG A 1 205 ? 5.158 15.398 -14.165 1.00 83.19 205 ARG A O 1
ATOM 1690 N N . LEU A 1 206 ? 6.111 14.227 -12.504 1.00 80.06 206 LEU A N 1
ATOM 1691 C CA . LEU A 1 206 ? 6.260 15.367 -11.589 1.00 80.06 206 LEU A CA 1
ATOM 1692 C C . LEU A 1 206 ? 7.387 16.326 -11.991 1.00 80.06 206 LEU A C 1
ATOM 1694 O O . LEU A 1 206 ? 7.422 17.459 -11.513 1.00 80.06 206 LEU A O 1
ATOM 1698 N N . THR A 1 207 ? 8.303 15.894 -12.861 1.00 76.19 207 THR A N 1
ATOM 1699 C CA . THR A 1 207 ? 9.457 16.702 -13.270 1.00 76.19 207 THR A CA 1
ATOM 1700 C C . THR A 1 207 ? 9.546 16.838 -14.795 1.00 76.19 207 THR A C 1
ATOM 1702 O O . THR A 1 207 ? 10.531 16.405 -15.408 1.00 76.19 207 THR A O 1
ATOM 1705 N N . PRO A 1 208 ? 8.529 17.448 -15.438 1.00 63.47 208 PRO A N 1
ATOM 1706 C CA . PRO A 1 208 ? 8.509 17.607 -16.885 1.00 63.47 208 PRO A CA 1
ATOM 1707 C C . PRO A 1 208 ? 9.720 18.435 -17.337 1.00 63.47 208 PRO A C 1
ATOM 1709 O O . PRO A 1 208 ? 9.998 19.508 -16.804 1.00 63.47 208 PRO A O 1
ATOM 1712 N N . GLY A 1 209 ? 10.479 17.911 -18.302 1.00 59.22 209 GLY A N 1
ATOM 1713 C CA . GLY A 1 209 ? 11.685 18.554 -18.837 1.00 59.22 209 GLY A CA 1
ATOM 1714 C C . GLY A 1 209 ? 13.013 17.912 -18.424 1.00 59.22 209 GLY A C 1
ATOM 1715 O O . GLY A 1 209 ? 14.038 18.228 -19.024 1.00 59.22 209 GLY A O 1
ATOM 1716 N N . LEU A 1 210 ? 13.043 16.954 -17.491 1.00 58.56 210 LEU A N 1
ATOM 1717 C CA . LEU A 1 210 ? 14.208 16.072 -17.307 1.00 58.56 210 LEU A CA 1
ATOM 1718 C C . LEU A 1 210 ? 14.232 14.998 -18.40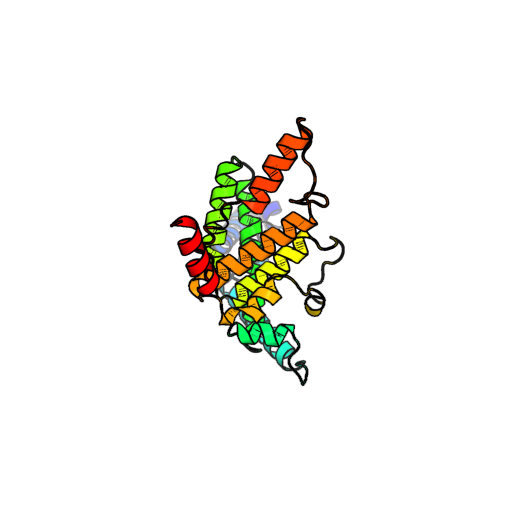4 1.00 58.56 210 LEU A C 1
ATOM 1720 O O . LEU A 1 210 ? 13.978 13.827 -18.150 1.00 58.56 210 LEU A O 1
ATOM 1724 N N . ASN A 1 211 ? 14.507 15.406 -19.643 1.00 57.47 211 ASN A N 1
ATOM 1725 C CA . ASN A 1 211 ? 14.801 14.464 -20.714 1.00 57.47 211 ASN A CA 1
ATOM 1726 C C . ASN A 1 211 ? 16.277 14.028 -20.585 1.00 57.47 211 ASN A C 1
ATOM 1728 O O . ASN A 1 211 ? 17.147 14.899 -20.704 1.00 57.47 211 ASN A O 1
ATOM 1732 N N . PRO A 1 212 ? 16.584 12.731 -20.375 1.00 56.09 212 PRO A N 1
ATOM 1733 C CA . PRO A 1 212 ? 17.958 12.214 -20.369 1.00 56.09 212 PRO A CA 1
ATOM 1734 C C . PRO A 1 212 ? 18.741 12.558 -21.643 1.00 56.09 212 PRO A C 1
ATOM 1736 O O . PRO A 1 212 ? 19.965 12.614 -21.621 1.00 56.09 212 PRO A O 1
ATOM 1739 N N . SER A 1 213 ? 18.029 12.817 -22.741 1.00 54.03 213 SER A N 1
ATOM 1740 C CA . SER A 1 213 ? 18.573 13.166 -24.053 1.00 54.03 213 SER A CA 1
ATOM 1741 C C . SER A 1 213 ? 18.694 14.677 -24.300 1.00 54.03 213 SER A C 1
ATOM 1743 O O . SER A 1 213 ? 19.054 15.082 -25.402 1.00 54.03 213 SER A O 1
ATOM 1745 N N . SER A 1 214 ? 18.364 15.534 -23.326 1.00 54.66 214 SER A N 1
ATOM 1746 C CA . SER A 1 214 ? 18.521 16.991 -23.470 1.00 54.66 214 SER A CA 1
ATOM 1747 C C . SER A 1 214 ? 19.960 17.439 -23.196 1.00 54.66 214 SER A C 1
ATOM 1749 O O . SER A 1 214 ? 20.625 16.900 -22.316 1.00 54.66 214 SER A O 1
ATOM 1751 N N . GLY A 1 215 ? 20.447 18.428 -23.955 1.00 54.50 215 GLY A N 1
ATOM 1752 C CA . GLY A 1 215 ? 21.795 18.975 -23.781 1.00 54.50 215 GLY A CA 1
ATOM 1753 C C . GLY A 1 215 ? 22.009 19.557 -22.380 1.00 54.50 215 GLY A C 1
ATOM 1754 O O . GLY A 1 215 ? 21.120 20.201 -21.818 1.00 54.50 215 GLY A O 1
ATOM 1755 N N . PHE A 1 216 ? 23.196 19.326 -21.820 1.00 62.00 216 PHE A N 1
ATOM 1756 C CA . PHE A 1 216 ? 23.585 19.846 -20.512 1.00 62.00 216 PHE A CA 1
ATOM 1757 C C . PHE A 1 216 ? 24.215 21.231 -20.648 1.00 62.00 216 PHE A C 1
ATOM 1759 O O . PHE A 1 216 ? 25.074 21.454 -21.500 1.00 62.00 216 PHE A O 1
ATOM 1766 N N . THR A 1 217 ? 23.812 22.152 -19.781 1.00 70.31 217 THR A N 1
ATOM 1767 C CA . THR A 1 217 ? 24.517 23.416 -19.559 1.00 70.31 217 THR A CA 1
ATOM 1768 C C . THR A 1 217 ? 25.596 23.208 -18.487 1.00 70.31 217 THR A C 1
ATOM 1770 O O . THR A 1 217 ? 25.440 22.374 -17.600 1.00 70.31 217 THR A O 1
ATOM 1773 N N . LEU A 1 218 ? 26.721 23.924 -18.569 1.00 75.25 218 LEU A N 1
ATOM 1774 C CA . LEU A 1 218 ? 27.829 23.841 -17.595 1.00 75.25 218 LEU A CA 1
ATOM 1775 C C . LEU A 1 218 ? 27.663 24.841 -16.436 1.00 75.25 218 LEU A C 1
ATOM 1777 O O . LEU A 1 218 ? 28.634 25.401 -15.935 1.00 75.25 218 LEU A O 1
ATOM 1781 N N . ASP A 1 219 ? 26.423 25.105 -16.040 1.00 79.31 219 ASP A N 1
ATOM 1782 C CA . ASP A 1 219 ? 26.061 25.998 -14.945 1.00 79.31 219 ASP A CA 1
ATOM 1783 C C . ASP A 1 219 ? 25.491 25.208 -13.755 1.00 79.31 219 ASP A C 1
ATOM 1785 O O . ASP A 1 219 ? 25.323 23.986 -13.797 1.00 79.31 219 ASP A O 1
ATOM 1789 N N . GLU A 1 220 ? 25.180 25.908 -12.667 1.00 75.50 220 GLU A N 1
ATOM 1790 C CA . GLU A 1 220 ? 24.596 25.307 -11.463 1.00 75.50 220 GLU A CA 1
ATOM 1791 C C . GLU A 1 220 ? 23.247 24.625 -11.758 1.00 75.50 220 GLU A C 1
ATOM 1793 O O . GLU A 1 220 ? 22.958 23.545 -11.235 1.00 75.50 220 GLU A O 1
ATOM 1798 N N . THR A 1 221 ? 22.472 25.186 -12.693 1.00 72.69 221 THR A N 1
ATOM 1799 C CA . THR A 1 221 ? 21.235 24.593 -13.218 1.00 72.69 221 THR A CA 1
ATOM 1800 C C . THR A 1 221 ? 21.496 23.245 -13.886 1.00 72.69 221 THR A C 1
ATOM 1802 O O . THR A 1 221 ? 20.779 22.274 -13.633 1.00 72.69 221 THR A O 1
ATOM 1805 N N . GLY A 1 222 ? 22.533 23.160 -14.720 1.00 71.06 222 GLY A N 1
ATOM 1806 C CA . GLY A 1 222 ? 22.960 21.937 -15.382 1.00 71.06 222 GLY A CA 1
ATOM 1807 C C . GLY A 1 222 ? 23.487 20.888 -14.409 1.00 71.06 222 GLY A C 1
ATOM 1808 O O . GLY A 1 222 ? 23.136 19.718 -14.543 1.00 71.06 222 GLY A O 1
ATOM 1809 N N . LEU A 1 223 ? 24.229 21.288 -13.371 1.00 74.50 223 LEU A N 1
ATOM 1810 C CA . LEU A 1 223 ? 24.686 20.379 -12.315 1.00 74.50 223 LEU A CA 1
ATOM 1811 C C . LEU A 1 223 ? 23.517 19.807 -11.498 1.00 74.50 223 LEU A C 1
ATOM 1813 O O . LEU A 1 223 ? 23.472 18.602 -11.247 1.00 74.50 223 LEU A O 1
ATOM 1817 N N . GLU A 1 224 ? 22.547 20.635 -11.106 1.00 72.81 224 GLU A N 1
ATOM 1818 C CA . GLU A 1 224 ? 21.329 20.163 -10.435 1.00 72.81 224 GLU A CA 1
ATOM 1819 C C . GLU A 1 224 ? 20.489 19.262 -11.349 1.00 72.81 224 GLU A C 1
ATOM 1821 O O . GLU A 1 224 ? 19.929 18.259 -10.897 1.00 72.81 224 GLU A O 1
ATOM 1826 N N . ARG A 1 225 ? 20.454 19.550 -12.654 1.00 68.38 225 ARG A N 1
ATOM 1827 C CA . ARG A 1 225 ? 19.808 18.690 -13.653 1.00 68.38 225 ARG A CA 1
ATOM 1828 C C . ARG A 1 225 ? 20.514 17.342 -13.769 1.00 68.38 225 ARG A C 1
ATOM 1830 O O . ARG A 1 225 ? 19.835 16.323 -13.708 1.00 68.38 225 ARG A O 1
ATOM 1837 N N . VAL A 1 226 ? 21.847 17.312 -13.843 1.00 72.06 226 VAL A N 1
ATOM 1838 C CA . VAL A 1 226 ? 22.646 16.074 -13.826 1.00 72.06 226 VAL A CA 1
ATOM 1839 C C . VAL A 1 226 ? 22.386 15.296 -12.544 1.00 72.06 226 VAL A C 1
ATOM 1841 O O . VAL A 1 226 ? 22.076 14.119 -12.622 1.00 72.06 226 VAL A O 1
ATOM 1844 N N . LYS A 1 227 ? 22.414 15.924 -11.363 1.00 70.94 227 LYS A N 1
ATOM 1845 C CA . LYS A 1 227 ? 22.102 15.231 -10.099 1.00 70.94 227 LYS A CA 1
ATOM 1846 C C . LYS A 1 227 ? 20.699 14.618 -10.106 1.00 70.94 227 LYS A C 1
ATOM 1848 O O . LYS A 1 227 ? 20.531 13.498 -9.625 1.00 70.94 227 LYS A O 1
ATOM 1853 N N . LYS A 1 228 ? 19.700 15.321 -10.651 1.00 67.81 228 LYS A N 1
ATOM 1854 C CA . LYS A 1 228 ? 18.325 14.813 -10.780 1.00 67.81 228 LYS A CA 1
ATOM 1855 C C . LYS A 1 228 ? 18.229 13.669 -11.790 1.00 67.81 228 LYS A C 1
ATOM 1857 O O . LYS A 1 228 ? 17.660 12.643 -11.444 1.00 67.81 228 LYS A O 1
ATOM 1862 N N . ILE A 1 229 ? 18.826 13.793 -12.979 1.00 65.81 229 ILE A N 1
ATOM 1863 C CA . ILE A 1 229 ? 18.861 12.724 -13.995 1.00 65.81 229 ILE A CA 1
ATOM 1864 C C . ILE A 1 229 ? 19.627 11.515 -13.468 1.00 65.81 229 ILE A C 1
ATOM 1866 O O . ILE A 1 229 ? 19.151 10.397 -13.611 1.00 65.81 229 ILE A O 1
ATOM 1870 N N . THR A 1 230 ? 20.760 11.716 -12.800 1.00 65.81 230 THR A N 1
ATOM 1871 C CA . THR A 1 230 ? 21.540 10.638 -12.193 1.00 65.81 230 THR A CA 1
ATOM 1872 C C . THR A 1 230 ? 20.750 9.941 -11.097 1.00 65.81 230 THR A C 1
ATOM 1874 O O . THR A 1 230 ? 20.741 8.721 -11.051 1.00 65.81 230 THR A O 1
ATOM 1877 N N . ARG A 1 231 ? 20.015 10.671 -10.253 1.00 64.50 231 ARG A N 1
ATOM 1878 C CA . ARG A 1 231 ? 19.113 10.048 -9.272 1.00 64.50 231 ARG A CA 1
ATOM 1879 C C . ARG A 1 231 ? 17.930 9.329 -9.909 1.00 64.50 231 ARG A C 1
ATOM 1881 O O . ARG A 1 231 ? 17.452 8.373 -9.329 1.00 64.50 231 ARG A O 1
ATOM 1888 N N . LEU A 1 232 ? 17.446 9.781 -11.057 1.00 62.22 232 LEU A N 1
ATOM 1889 C CA . LEU A 1 232 ? 16.265 9.213 -11.706 1.00 62.22 232 LEU A CA 1
ATOM 1890 C C . LEU A 1 232 ? 16.623 7.984 -12.566 1.00 62.22 232 LEU A C 1
ATOM 1892 O O . LEU A 1 232 ? 15.910 6.987 -12.566 1.00 62.22 232 LEU A O 1
ATOM 1896 N N . THR A 1 233 ? 17.779 8.034 -13.229 1.00 57.69 233 THR A N 1
ATOM 1897 C CA . THR A 1 233 ? 18.309 6.993 -14.130 1.00 57.69 233 THR A CA 1
ATOM 1898 C C . THR A 1 233 ? 19.161 5.966 -13.382 1.00 57.69 233 THR A C 1
ATOM 1900 O O . THR A 1 233 ? 19.131 4.782 -13.699 1.00 57.69 233 THR A O 1
ATOM 1903 N N . PHE A 1 234 ? 19.906 6.419 -12.369 1.00 60.03 234 PHE A N 1
ATOM 1904 C CA . PHE A 1 234 ? 20.841 5.632 -11.558 1.00 60.03 234 PHE A CA 1
ATOM 1905 C C . PHE A 1 234 ? 20.555 5.772 -10.056 1.00 60.03 234 PHE A C 1
ATOM 1907 O O . PHE A 1 234 ? 21.465 5.655 -9.230 1.00 60.03 234 PHE A O 1
ATOM 1914 N N . ALA A 1 235 ? 19.289 5.991 -9.669 1.00 58.28 235 ALA A N 1
ATOM 1915 C CA . ALA A 1 235 ? 18.840 5.585 -8.333 1.00 58.28 235 ALA A CA 1
ATOM 1916 C C . ALA A 1 235 ? 19.317 4.145 -8.066 1.00 58.28 235 ALA A C 1
ATOM 1918 O O . ALA A 1 235 ? 19.632 3.420 -9.010 1.00 58.28 235 ALA A O 1
ATOM 1919 N N . PRO A 1 236 ? 19.361 3.674 -6.815 1.00 52.50 236 PRO A N 1
ATOM 1920 C CA . PRO A 1 236 ? 19.605 2.265 -6.539 1.00 52.50 236 PRO A CA 1
ATOM 1921 C C . PRO A 1 236 ? 18.401 1.414 -7.005 1.00 52.50 236 PRO A C 1
ATOM 1923 O O . PRO A 1 236 ? 17.725 0.784 -6.204 1.00 52.50 236 PRO A O 1
ATOM 1926 N N . VAL A 1 237 ? 18.127 1.377 -8.313 1.00 52.03 237 VAL A N 1
ATOM 1927 C CA . VAL A 1 237 ? 17.164 0.513 -9.015 1.00 52.03 237 VAL A CA 1
ATOM 1928 C C . VAL A 1 237 ? 17.681 -0.926 -9.136 1.00 52.03 237 VAL A C 1
ATOM 1930 O O . VAL A 1 237 ? 17.181 -1.725 -9.920 1.00 52.03 237 VAL A O 1
ATOM 1933 N N . GLY A 1 238 ? 18.680 -1.282 -8.326 1.00 57.72 238 GLY A N 1
ATOM 1934 C CA . GLY A 1 238 ? 19.443 -2.510 -8.482 1.00 57.72 238 GLY A CA 1
ATOM 1935 C C . GLY A 1 238 ? 20.328 -2.476 -9.729 1.00 57.72 238 GLY A C 1
ATOM 1936 O O . GLY A 1 238 ? 20.302 -1.544 -10.533 1.00 57.72 238 GLY A O 1
ATOM 1937 N N . SER A 1 239 ? 21.167 -3.495 -9.877 1.00 68.56 239 SER A N 1
ATOM 1938 C CA . SER A 1 239 ? 21.924 -3.686 -11.111 1.00 68.56 239 SER A CA 1
ATOM 1939 C C . SER A 1 239 ? 20.989 -4.189 -12.210 1.00 68.56 239 SER A C 1
ATOM 1941 O O . SER A 1 239 ? 20.108 -5.002 -11.939 1.00 68.56 239 SER A O 1
ATOM 1943 N N . ILE A 1 240 ? 21.227 -3.820 -13.474 1.00 76.62 240 ILE A N 1
ATOM 1944 C CA . ILE A 1 240 ? 20.574 -4.488 -14.618 1.00 76.62 240 ILE A CA 1
ATOM 1945 C C . ILE A 1 240 ? 20.856 -6.004 -14.622 1.00 76.62 240 ILE A C 1
ATOM 1947 O O . ILE A 1 240 ? 20.047 -6.794 -15.104 1.00 76.62 240 ILE A O 1
ATOM 1951 N N . ARG A 1 241 ? 21.954 -6.425 -13.979 1.00 74.81 241 ARG A N 1
ATOM 1952 C CA . ARG A 1 241 ? 22.287 -7.831 -13.713 1.00 74.81 241 ARG A CA 1
ATOM 1953 C C . ARG A 1 241 ? 21.310 -8.518 -12.759 1.00 74.81 241 ARG A C 1
ATOM 1955 O O . ARG A 1 241 ? 21.201 -9.736 -12.779 1.00 74.81 241 ARG A O 1
ATOM 1962 N N . ASP A 1 242 ? 20.540 -7.752 -11.997 1.00 72.44 242 ASP A N 1
ATOM 1963 C CA . ASP A 1 242 ? 19.588 -8.213 -10.984 1.00 72.44 242 ASP A CA 1
ATOM 1964 C C . ASP A 1 242 ? 18.139 -7.798 -11.303 1.00 72.44 242 ASP A C 1
ATOM 1966 O O . ASP A 1 242 ? 17.261 -7.922 -10.452 1.00 72.44 242 ASP A O 1
ATOM 1970 N N . CYS A 1 243 ? 17.855 -7.367 -12.542 1.00 78.06 243 CYS A N 1
ATOM 1971 C CA . CYS A 1 243 ? 16.532 -6.865 -12.944 1.00 78.06 243 CYS A CA 1
ATOM 1972 C C . CYS A 1 243 ? 15.408 -7.920 -12.957 1.00 78.06 243 CYS A C 1
ATOM 1974 O O . CYS A 1 243 ? 14.239 -7.576 -13.106 1.00 78.06 243 CYS A O 1
ATOM 1976 N N . GLY A 1 244 ? 15.739 -9.207 -12.815 1.00 80.75 244 GLY A N 1
ATOM 1977 C CA . GLY A 1 244 ? 14.755 -10.289 -12.760 1.00 80.75 244 GLY A CA 1
ATOM 1978 C C . GLY A 1 244 ? 14.242 -10.774 -14.116 1.00 80.75 244 GLY A C 1
ATOM 1979 O O . GLY A 1 244 ? 13.397 -11.664 -14.136 1.00 80.75 244 GLY A O 1
ATOM 1980 N N . ILE A 1 245 ? 14.758 -10.246 -15.229 1.00 84.88 245 ILE A N 1
ATOM 1981 C CA . ILE A 1 245 ? 14.442 -10.692 -16.593 1.00 84.88 245 ILE A CA 1
ATOM 1982 C C . ILE A 1 245 ? 15.671 -11.413 -17.154 1.00 84.88 245 ILE A C 1
ATOM 1984 O O . ILE A 1 245 ? 16.643 -10.768 -17.549 1.00 84.88 245 ILE A O 1
ATOM 1988 N N . ARG A 1 246 ? 15.641 -12.754 -17.186 1.00 85.31 246 ARG A N 1
ATOM 1989 C CA . ARG A 1 246 ? 16.827 -13.582 -17.499 1.00 85.31 246 ARG A CA 1
ATOM 1990 C C . ARG A 1 246 ? 17.549 -13.170 -18.791 1.00 85.31 246 ARG A C 1
ATOM 1992 O O . ARG A 1 246 ? 18.743 -12.904 -18.702 1.00 85.31 246 ARG A O 1
ATOM 1999 N N . PRO A 1 247 ? 16.864 -13.000 -19.944 1.00 87.00 247 PRO A N 1
ATOM 2000 C CA . PRO A 1 247 ? 17.547 -12.603 -21.178 1.00 87.00 247 PRO A CA 1
ATOM 2001 C C . PRO A 1 247 ? 18.320 -11.281 -21.064 1.00 87.00 247 PRO A C 1
ATOM 2003 O O . PRO A 1 247 ? 19.388 -11.131 -21.651 1.00 87.00 247 PRO A O 1
ATOM 2006 N N . ILE A 1 248 ? 17.803 -10.324 -20.285 1.00 85.00 248 ILE A N 1
ATOM 2007 C CA . ILE A 1 248 ? 18.446 -9.021 -20.074 1.00 85.00 248 ILE A CA 1
ATOM 2008 C C . ILE A 1 248 ? 19.661 -9.170 -19.156 1.00 85.00 248 ILE A C 1
ATOM 2010 O O . ILE A 1 248 ? 20.711 -8.584 -19.419 1.00 85.00 248 ILE A O 1
ATOM 2014 N N . GLN A 1 249 ? 19.537 -9.968 -18.095 1.00 85.75 249 GLN A N 1
ATOM 2015 C CA . GLN A 1 249 ? 20.628 -10.219 -17.153 1.00 85.75 249 GLN A CA 1
ATOM 2016 C C . GLN A 1 249 ? 21.805 -10.916 -17.838 1.00 85.75 249 GLN A C 1
ATOM 2018 O O . GLN A 1 249 ? 22.944 -10.473 -17.686 1.00 85.75 249 GLN A O 1
ATOM 2023 N N . ASP A 1 250 ? 21.527 -11.948 -18.637 1.00 87.81 250 ASP A N 1
ATOM 2024 C CA . ASP A 1 250 ? 22.542 -12.698 -19.379 1.00 87.81 250 ASP A CA 1
ATOM 2025 C C . ASP A 1 250 ? 23.308 -11.777 -20.337 1.00 87.81 250 ASP A C 1
ATOM 2027 O O . ASP A 1 250 ? 24.542 -11.785 -20.374 1.00 87.81 250 ASP A O 1
ATOM 2031 N N . HIS A 1 251 ? 22.587 -10.910 -21.052 1.00 86.44 251 HIS A N 1
ATOM 2032 C CA . HIS A 1 251 ? 23.197 -9.947 -21.962 1.00 86.44 251 HIS A CA 1
ATOM 2033 C C . HIS A 1 251 ? 24.035 -8.888 -21.226 1.00 86.44 251 HIS A C 1
ATOM 2035 O O . HIS A 1 251 ? 25.151 -8.572 -21.636 1.00 86.44 251 HIS A O 1
ATOM 2041 N N . ALA A 1 252 ? 23.548 -8.376 -20.093 1.00 83.75 252 ALA A N 1
ATOM 2042 C CA . ALA A 1 252 ? 24.286 -7.404 -19.290 1.00 83.75 252 ALA A CA 1
ATOM 2043 C C . A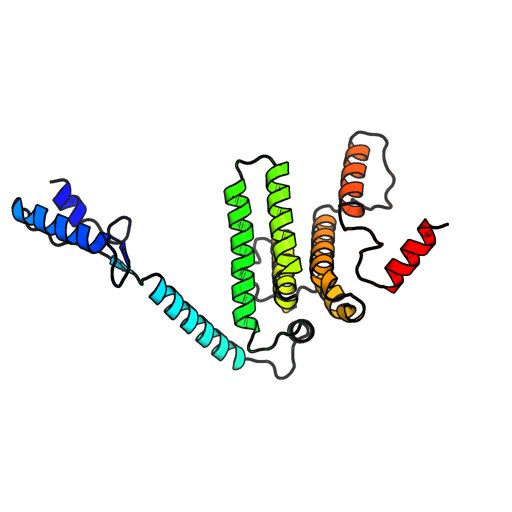LA A 1 252 ? 25.592 -7.975 -18.710 1.00 83.75 252 ALA A C 1
ATOM 2045 O O . ALA A 1 252 ? 26.603 -7.270 -18.630 1.00 83.75 252 ALA A O 1
ATOM 2046 N N . ILE A 1 253 ? 25.588 -9.251 -18.309 1.00 83.94 253 ILE A N 1
ATOM 2047 C CA . ILE A 1 253 ? 26.790 -9.951 -17.843 1.00 83.94 253 ILE A CA 1
ATOM 2048 C C . ILE A 1 253 ? 27.804 -10.073 -18.985 1.00 83.94 253 ILE A C 1
ATOM 2050 O O . ILE A 1 253 ? 28.978 -9.770 -18.778 1.00 83.94 253 ILE A O 1
ATOM 2054 N N . GLN A 1 254 ? 27.357 -10.449 -20.188 1.00 83.00 254 GLN A N 1
ATOM 2055 C CA . GLN A 1 254 ? 28.225 -10.571 -21.365 1.00 83.00 254 GLN A CA 1
ATOM 2056 C C . GLN A 1 254 ? 28.918 -9.251 -21.717 1.00 83.00 254 GLN A C 1
ATOM 2058 O O . GLN A 1 254 ? 30.134 -9.240 -21.874 1.00 83.00 254 GLN A O 1
ATOM 2063 N N . ILE A 1 255 ? 28.176 -8.138 -21.761 1.00 80.06 255 ILE A N 1
ATOM 2064 C CA . ILE A 1 255 ? 28.728 -6.815 -22.101 1.00 80.06 255 ILE A CA 1
ATOM 2065 C C . ILE A 1 255 ? 29.807 -6.371 -21.111 1.00 80.06 255 ILE A C 1
ATOM 2067 O O . ILE A 1 255 ? 30.764 -5.720 -21.505 1.00 80.06 255 ILE A O 1
ATOM 2071 N N . THR A 1 256 ? 29.670 -6.700 -19.825 1.00 68.56 256 THR A N 1
ATOM 2072 C CA . THR A 1 256 ? 30.649 -6.230 -18.831 1.00 68.56 256 THR A CA 1
ATOM 2073 C C . THR A 1 256 ? 31.903 -7.102 -18.741 1.00 68.56 256 THR A C 1
ATOM 2075 O O . THR A 1 256 ? 32.856 -6.726 -18.066 1.00 68.56 256 THR A O 1
ATOM 2078 N N . ASN A 1 257 ? 31.874 -8.294 -19.337 1.00 65.69 257 ASN A N 1
ATOM 2079 C CA . ASN A 1 257 ? 33.021 -9.199 -19.389 1.00 65.69 257 ASN A CA 1
ATOM 2080 C C . ASN A 1 257 ? 33.856 -9.008 -20.671 1.00 65.69 257 ASN A C 1
ATOM 2082 O O . ASN A 1 257 ? 34.847 -9.718 -20.848 1.00 65.69 257 ASN A O 1
ATOM 2086 N N . MET A 1 258 ? 33.439 -8.094 -21.554 1.00 56.59 258 MET A N 1
ATOM 2087 C CA . MET A 1 258 ? 34.201 -7.600 -22.706 1.00 56.59 258 MET A CA 1
ATOM 2088 C C . MET A 1 258 ? 35.003 -6.360 -22.319 1.00 56.59 258 MET A C 1
ATOM 2090 O O . MET A 1 258 ? 36.130 -6.229 -22.843 1.00 56.59 258 MET A O 1
#

Secondary structure (DSSP, 8-state):
-HHHHHHHS-TTSGGGEEETTT-HHHHHHHHHHHHHHHTT-------EEE--HHHHHHHHHHHHHHHHHHHHHT--SS--HHHHHHHHTT--TTTHHHHHHHHHHHHHHHHHHHHHTTTS-HHHHHHHHHHHHHHHHHHS-HHHHHHHHHHHHHHHHS-TT---GGGGGG---HHHHHHHTGGGS-HHHHHHHHHHHHHHHHHHHHSTT--TTSPPPSSHHHHHHHHHHHHHHSSS---GGGSS-HHHHHHHHHHHT-